Protein AF-N1RLS3-F1 (afdb_monomer)

Radius of gyration: 28.67 Å; Cα contacts (8 Å, |Δi|>4): 575; chains: 1; bounding box: 46×42×84 Å

InterPro domains:
  IPR013830 SGNH hydrolase-type esterase domain [PF13472] (110-283)
  IPR036291 NAD(P)-binding domain superfamily [SSF51735] (6-71)
  IPR036514 SGNH hydrolase superfamily [G3DSA:3.40.50.1110] (101-304)
  IPR051532 Diverse Ester Hydrolysis Enzymes [PTHR30383] (62-306)

Sequence (320 aa):
MAAKSLVVGGTGGIGYGIACRIAASSPSSTVIISGRNEPKNIPHSNIQFKQLDASSMRAIKTYTDELKASQPALFEMLSPIWNALTLLTVLMATFISPAAALPNIRVLPLGDSITKGTGSTGLVGYRLPLRQKILKQGVKVNMVGTLKNGNMVDGHHEGHSGKMLADINGYWQKPIQARPNVVLIHAGTNNMDQGKDLDIAASILADIVDGIFKVAPDVTICLAPVIWANDKKMQANTDKFNPQVRSLISARQKKRKHILEVPIDIKKEDLGDSKHPNDDGYDKMANAWLKAILEADKKGWLKMPIKMSPEDAPGTGLGA

Foldseek 3Di:
DDADEAEFEDAPDPSVVVQLVVCVVCVSHAYEYEEQDHHPDDPHPSYHYDYFDVPDPVSVVVVVVVVCVVDDPDPDPDPPPVVVPCVVVVVVVPPPPPLPQQAAFAEAEAEEQQSQQPQEDQSQFLPALLLVVVVVSVHHYAYWALDAGGDDDNRHYRYHYLDALVVSLPRVPQLCLQQGQEYEDAYHLNCLVVVHPLVCRLVSVLSSVVVSCVSHVLHAYEYEQAEAFQDPSSNVSSVVRRVSVVVSQVVVVVVVGRYDYQYQHDDPVQPPHGRHGYPNSSSSVSVSVVVSSVVSSVVVSGDHGDDDDCVSRPSTRPPD

Organism: Fusarium oxysporum f. sp. cubense (strain race 4) (NCBI:txid2502994)

pLDDT: mean 87.22, std 18.02, range [36.38, 98.94]

Nearest PDB structures (foldseek):
  7pzg-assembly1_AAA  TM=7.674E-01  e=4.899E-07  Phocaeicola vulgatus
  7pzh-assembly4_GGG  TM=7.061E-01  e=9.536E-08  Phocaeicola vulgatus
  2hsj-assembly1_D  TM=6.045E-01  e=7.956E-07  Streptococcus pneumoniae TIGR4
  3dt8-assembly1_A  TM=6.904E-01  e=4.342E-06  Bos taurus
  4xvh-assembly1_A  TM=7.133E-01  e=8.986E-06  Chaetomium

Secondary structure (DSSP, 8-state):
----EEEEE-SSSHHHHHHHHHHHH-TTSEEEEEESS--S----TTEEEEE--TTSHHHHHHHHHHHHHT--SSSSS-TTTGGGTHHHHHHHTT--PPPPP---EEEEEEESHHHHTTTSGGG-TTHHHHHHHHHTTT--EEE--SEE-SSSTT-EEEE-TT--HHHHHHHTTTGGGG--SEEEEE--HHHHHHT-STTTHHHHHHHHHHHHHHH-TTPEEEEPPPPP-S-HHHHHHHHHHHHHHHHHHHHHHHTT--EEE------GGGBSSSSSB-HHHHHHHHHHHHHHHHHHHHTT---PPPP--TTTSTTS-TT-

Structure (mmCIF, N/CA/C/O backbone):
data_AF-N1RLS3-F1
#
_entry.id   AF-N1RLS3-F1
#
loop_
_atom_site.group_PDB
_atom_site.id
_atom_site.type_symbol
_atom_site.label_atom_id
_atom_site.label_alt_id
_atom_site.label_comp_id
_atom_site.label_asym_id
_atom_site.label_entity_id
_atom_site.label_seq_id
_atom_site.pdbx_PDB_ins_code
_atom_site.Cartn_x
_atom_site.Cartn_y
_atom_site.Cartn_z
_atom_site.occupancy
_atom_site.B_iso_or_equiv
_atom_site.auth_seq_id
_atom_site.auth_comp_id
_atom_site.auth_asym_id
_atom_site.auth_atom_id
_atom_site.pdbx_PDB_model_num
ATOM 1 N N . MET A 1 1 ? 2.877 3.404 68.055 1.00 41.66 1 MET A N 1
ATOM 2 C CA . MET A 1 1 ? 3.179 3.356 66.606 1.00 41.66 1 MET A CA 1
ATOM 3 C C . MET A 1 1 ? 2.257 2.328 65.973 1.00 41.66 1 MET A C 1
ATOM 5 O O . MET A 1 1 ? 2.262 1.194 66.428 1.00 41.66 1 MET A O 1
ATOM 9 N N . ALA A 1 2 ? 1.410 2.727 65.023 1.00 42.12 2 ALA A N 1
ATOM 10 C CA . ALA A 1 2 ? 0.417 1.830 64.429 1.00 42.12 2 ALA A CA 1
ATOM 11 C C . ALA A 1 2 ? 1.092 0.810 63.495 1.00 42.12 2 ALA A C 1
ATOM 13 O O . ALA A 1 2 ? 1.850 1.198 62.603 1.00 42.12 2 ALA A O 1
ATOM 14 N N . ALA A 1 3 ? 0.823 -0.480 63.705 1.00 45.25 3 ALA A N 1
ATOM 15 C CA . ALA A 1 3 ? 1.284 -1.552 62.830 1.00 45.25 3 ALA A CA 1
ATOM 16 C C . ALA A 1 3 ? 0.609 -1.415 61.456 1.00 45.25 3 ALA A C 1
ATOM 18 O O . ALA A 1 3 ? -0.609 -1.547 61.332 1.00 45.25 3 ALA A O 1
ATOM 19 N N . LYS A 1 4 ? 1.393 -1.116 60.414 1.00 57.88 4 LYS A N 1
ATOM 20 C CA . LYS A 1 4 ? 0.897 -1.046 59.035 1.00 57.88 4 LYS A CA 1
ATOM 21 C C . LYS A 1 4 ? 0.799 -2.468 58.500 1.00 57.88 4 LYS A C 1
ATOM 23 O O . LYS A 1 4 ? 1.813 -3.149 58.383 1.00 57.88 4 LYS A O 1
ATOM 28 N N . SER A 1 5 ? -0.418 -2.920 58.219 1.00 59.41 5 SER A N 1
ATOM 29 C CA . SER A 1 5 ? -0.642 -4.209 57.564 1.00 59.41 5 SER A CA 1
ATOM 30 C C . SER A 1 5 ? -0.756 -3.996 56.060 1.00 59.41 5 SER A C 1
ATOM 32 O O . SER A 1 5 ? -1.578 -3.192 55.623 1.00 59.41 5 SER A O 1
ATOM 34 N N . LEU A 1 6 ? 0.061 -4.689 55.267 1.00 66.19 6 LEU A N 1
ATOM 35 C CA . LEU A 1 6 ? -0.043 -4.681 53.805 1.00 66.19 6 LEU A CA 1
ATOM 36 C C . LEU A 1 6 ? -0.537 -6.040 53.316 1.00 66.19 6 LEU A C 1
ATOM 38 O O . LEU A 1 6 ? 0.060 -7.059 53.651 1.00 66.19 6 LEU A O 1
ATOM 42 N N . VAL A 1 7 ? -1.583 -6.044 52.490 1.00 68.88 7 VAL A N 1
ATOM 43 C CA . VAL A 1 7 ? -2.118 -7.260 51.866 1.00 68.88 7 VAL A CA 1
ATOM 44 C C . VAL A 1 7 ? -1.630 -7.350 50.422 1.00 68.88 7 VAL A C 1
ATOM 46 O O . VAL A 1 7 ? -1.857 -6.428 49.640 1.00 68.88 7 VAL A O 1
ATOM 49 N N . VAL A 1 8 ? -0.977 -8.455 50.055 1.00 69.56 8 VAL A N 1
ATOM 50 C CA . VAL A 1 8 ? -0.486 -8.700 48.689 1.00 69.56 8 VAL A CA 1
ATOM 51 C C . VAL A 1 8 ? -1.070 -10.001 48.136 1.00 69.56 8 VAL A C 1
ATOM 53 O O . VAL A 1 8 ? -1.063 -11.035 48.801 1.00 69.56 8 VAL A O 1
ATOM 56 N N . GLY A 1 9 ? -1.593 -9.953 46.909 1.00 69.75 9 GLY A N 1
ATOM 57 C CA . GLY A 1 9 ? -2.178 -11.112 46.233 1.00 69.75 9 GLY A CA 1
ATOM 58 C C . GLY A 1 9 ? -1.141 -11.961 45.492 1.00 69.75 9 GLY A C 1
ATOM 59 O O . GLY A 1 9 ? -0.324 -11.434 44.738 1.00 69.75 9 GLY A O 1
ATOM 60 N N . GLY A 1 10 ? -1.225 -13.283 45.652 1.00 72.62 10 GLY A N 1
ATOM 61 C CA . GLY A 1 10 ? -0.424 -14.270 44.923 1.00 72.62 10 GLY A CA 1
ATOM 62 C C . GLY A 1 10 ? 0.776 -14.802 45.712 1.00 72.62 10 GLY A C 1
ATOM 63 O O . GLY A 1 10 ?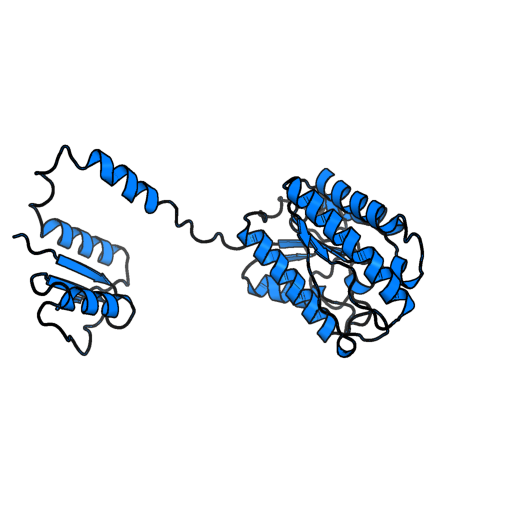 1.546 -14.046 46.292 1.00 72.62 10 GLY A O 1
ATOM 64 N N . THR A 1 11 ? 0.951 -16.127 45.699 1.00 78.06 11 THR A N 1
ATOM 65 C CA . THR A 1 11 ? 1.857 -16.854 46.611 1.00 78.06 11 THR A CA 1
ATOM 66 C C . THR A 1 11 ? 3.125 -17.418 45.958 1.00 78.06 11 THR A C 1
ATOM 68 O O . THR A 1 11 ? 3.920 -18.057 46.637 1.00 78.06 11 THR A O 1
ATOM 71 N N . GLY A 1 12 ? 3.354 -17.163 44.662 1.00 75.00 12 GLY A N 1
ATOM 72 C CA . GLY A 1 12 ? 4.554 -17.645 43.952 1.00 75.00 12 GLY A CA 1
ATOM 73 C C . GLY A 1 12 ? 5.053 -16.778 42.789 1.00 75.00 12 GLY A C 1
ATOM 74 O O . GLY A 1 12 ? 5.965 -17.188 42.083 1.00 75.00 12 GLY A O 1
ATOM 75 N N . GLY A 1 13 ? 4.455 -15.603 42.565 1.00 77.06 13 GLY A N 1
ATOM 76 C CA . GLY A 1 13 ? 4.810 -14.692 41.468 1.00 77.06 13 GLY A CA 1
ATOM 77 C C . GLY A 1 13 ? 5.249 -13.313 41.961 1.00 77.06 13 GLY A C 1
ATOM 78 O O . GLY A 1 13 ? 5.760 -13.163 43.068 1.00 77.06 13 GLY A O 1
ATOM 79 N N . ILE A 1 14 ? 4.993 -12.281 41.154 1.00 70.69 14 ILE A N 1
ATOM 80 C CA . ILE A 1 14 ? 5.390 -10.891 41.441 1.00 70.69 14 ILE A CA 1
ATOM 81 C C . ILE A 1 14 ? 4.875 -10.415 42.811 1.00 70.69 14 ILE A C 1
ATOM 83 O O . ILE A 1 14 ? 5.632 -9.812 43.567 1.00 70.69 14 ILE A O 1
ATOM 87 N N . GLY A 1 15 ? 3.627 -10.739 43.171 1.00 71.94 15 GLY A N 1
ATOM 88 C CA . GLY A 1 15 ? 3.052 -10.379 44.474 1.00 71.94 15 GLY A CA 1
ATOM 89 C C . GLY A 1 15 ? 3.822 -10.963 45.664 1.00 71.94 15 GLY A C 1
ATOM 90 O O . GLY A 1 15 ? 4.128 -10.250 46.616 1.00 71.94 15 GLY A O 1
ATOM 91 N N . TYR A 1 16 ? 4.244 -12.223 45.574 1.00 80.12 16 TYR A N 1
ATOM 92 C CA . TYR A 1 16 ? 5.087 -12.847 46.595 1.00 80.12 16 TYR A CA 1
ATOM 93 C C . TYR A 1 16 ? 6.466 -12.166 46.685 1.00 80.12 16 TYR A C 1
ATOM 95 O O . TYR A 1 16 ? 6.934 -11.857 47.779 1.00 80.12 16 TYR A O 1
ATOM 103 N N . GLY A 1 17 ? 7.081 -11.829 45.543 1.00 77.69 17 GLY A N 1
ATOM 104 C CA . GLY A 1 17 ? 8.343 -11.078 45.509 1.00 77.69 17 GLY A CA 1
ATOM 105 C C . GLY A 1 17 ? 8.246 -9.693 46.165 1.00 77.69 17 GLY A C 1
ATOM 106 O O . GLY A 1 17 ? 9.132 -9.298 46.926 1.00 77.69 17 GLY A O 1
ATOM 107 N N . ILE A 1 18 ? 7.141 -8.978 45.930 1.00 75.50 18 ILE A N 1
ATOM 108 C CA . ILE A 1 18 ? 6.851 -7.683 46.564 1.00 75.50 18 ILE A CA 1
ATOM 109 C C . ILE A 1 18 ? 6.677 -7.849 48.076 1.00 75.50 18 ILE A C 1
ATOM 111 O O . ILE A 1 18 ? 7.266 -7.086 48.842 1.00 75.50 18 ILE A O 1
ATOM 115 N N . ALA A 1 19 ? 5.920 -8.857 48.515 1.00 79.12 19 ALA A N 1
ATOM 116 C CA . ALA A 1 19 ? 5.703 -9.126 49.932 1.00 79.12 19 ALA A CA 1
ATOM 117 C C . ALA A 1 19 ? 7.022 -9.387 50.676 1.00 79.12 19 ALA A C 1
ATOM 119 O O . ALA A 1 19 ? 7.259 -8.782 51.721 1.00 79.12 19 ALA A O 1
ATOM 120 N N . CYS A 1 20 ? 7.919 -10.197 50.104 1.00 81.81 20 CYS A N 1
ATOM 121 C CA . CYS A 1 20 ? 9.244 -10.446 50.675 1.00 81.81 20 CYS A CA 1
ATOM 122 C C . CYS A 1 20 ? 10.091 -9.169 50.757 1.00 81.81 20 CYS A C 1
ATOM 124 O O . CYS A 1 20 ? 10.688 -8.883 51.794 1.00 81.81 20 CYS A O 1
ATOM 126 N N . ARG A 1 21 ? 10.108 -8.350 49.696 1.00 83.19 21 ARG A N 1
ATOM 127 C CA . ARG A 1 21 ? 10.867 -7.090 49.688 1.00 83.19 21 ARG A CA 1
ATOM 128 C C . ARG A 1 21 ? 10.376 -6.120 50.762 1.00 83.19 21 ARG A C 1
ATOM 130 O O . ARG A 1 21 ? 11.191 -5.479 51.424 1.00 83.19 21 ARG A O 1
ATOM 137 N N . ILE A 1 22 ? 9.061 -6.024 50.935 1.00 76.25 22 ILE A N 1
ATOM 138 C CA . ILE A 1 22 ? 8.448 -5.124 51.913 1.00 76.25 22 ILE A CA 1
ATOM 139 C C . ILE A 1 22 ? 8.697 -5.628 53.332 1.00 76.25 22 ILE A C 1
ATOM 141 O O . ILE A 1 22 ? 9.155 -4.846 54.163 1.00 76.25 22 ILE A O 1
ATOM 145 N N . ALA A 1 23 ? 8.502 -6.926 53.579 1.00 82.69 23 ALA A N 1
ATOM 146 C CA . ALA A 1 23 ? 8.783 -7.557 54.865 1.00 82.69 23 ALA A CA 1
ATOM 147 C C . ALA A 1 23 ? 10.234 -7.327 55.321 1.00 82.69 23 ALA A C 1
ATOM 149 O O . ALA A 1 23 ? 10.453 -6.945 56.470 1.00 82.69 23 ALA A O 1
ATOM 150 N N . ALA A 1 24 ? 11.203 -7.449 54.405 1.00 82.31 24 ALA A N 1
ATOM 151 C CA . ALA A 1 24 ? 12.612 -7.150 54.667 1.00 82.31 24 ALA A CA 1
ATOM 152 C C . ALA A 1 24 ? 12.864 -5.670 55.009 1.00 82.31 24 ALA A C 1
ATOM 154 O O . ALA A 1 24 ? 13.659 -5.356 55.890 1.00 82.31 24 ALA A O 1
ATOM 155 N N . SER A 1 25 ? 12.194 -4.750 54.308 1.00 80.81 25 SER A N 1
ATOM 156 C CA . SER A 1 25 ? 12.380 -3.301 54.481 1.00 80.81 25 SER A CA 1
ATOM 157 C C . SER A 1 25 ? 11.614 -2.701 55.665 1.00 80.81 25 SER A C 1
ATOM 159 O O . SER A 1 25 ? 11.830 -1.543 56.014 1.00 80.81 25 SER A O 1
ATOM 161 N N . SER A 1 26 ? 10.680 -3.445 56.262 1.00 78.31 26 SER A N 1
ATOM 162 C CA . SER A 1 26 ? 9.805 -2.962 57.337 1.00 78.31 26 SER A CA 1
ATOM 163 C C . SER A 1 26 ? 9.548 -4.051 58.389 1.00 78.31 26 SER A C 1
ATOM 165 O O . SER A 1 26 ? 8.432 -4.566 58.480 1.00 78.31 26 SER A O 1
ATOM 167 N N . PRO A 1 27 ? 10.550 -4.386 59.227 1.00 76.88 27 PRO A N 1
ATOM 168 C CA . PRO A 1 27 ? 10.472 -5.509 60.171 1.00 76.88 27 PRO A CA 1
ATOM 169 C C . PRO A 1 27 ? 9.381 -5.362 61.241 1.00 76.88 27 PRO A C 1
ATOM 171 O O . PRO A 1 27 ? 8.904 -6.350 61.786 1.00 76.88 27 PRO A O 1
ATOM 174 N N . SER A 1 28 ? 8.971 -4.126 61.540 1.00 76.31 28 SER A N 1
ATOM 175 C CA . SER A 1 28 ? 7.913 -3.802 62.507 1.00 76.31 28 SER A CA 1
ATOM 176 C C . SER A 1 28 ? 6.493 -3.855 61.926 1.00 76.31 28 SER A C 1
ATOM 178 O O . SER A 1 28 ? 5.530 -3.590 62.643 1.00 76.31 28 SER A O 1
ATOM 180 N N . SER A 1 29 ? 6.351 -4.146 60.629 1.00 76.62 29 SER A N 1
ATOM 181 C CA . SER A 1 29 ? 5.067 -4.202 59.920 1.00 76.62 29 SER A CA 1
ATOM 182 C C . SER A 1 29 ? 4.685 -5.641 59.592 1.00 76.62 29 SER A C 1
ATOM 184 O O . SER A 1 29 ? 5.549 -6.446 59.249 1.00 76.62 29 SER A O 1
ATOM 186 N N . THR A 1 30 ? 3.392 -5.956 59.658 1.00 82.81 30 THR A N 1
ATOM 187 C CA . THR A 1 30 ? 2.863 -7.270 59.272 1.00 82.81 30 THR A CA 1
ATOM 188 C C . THR A 1 30 ? 2.526 -7.271 57.783 1.00 82.81 30 THR A C 1
ATOM 190 O O . THR A 1 30 ? 1.821 -6.388 57.294 1.00 82.81 30 THR A O 1
ATOM 193 N N . VAL A 1 31 ? 3.002 -8.268 57.042 1.00 81.75 31 VAL A N 1
ATOM 194 C CA . VAL A 1 31 ? 2.695 -8.434 55.616 1.00 81.75 31 VAL A CA 1
ATOM 195 C C . VAL A 1 31 ? 1.819 -9.665 55.445 1.00 81.75 31 VAL A C 1
ATOM 197 O O . VAL A 1 31 ? 2.237 -10.771 55.762 1.00 81.75 31 VAL A O 1
ATOM 200 N N . ILE A 1 32 ? 0.604 -9.490 54.935 1.00 83.06 32 ILE A N 1
ATOM 201 C CA . ILE A 1 32 ? -0.329 -10.589 54.689 1.00 83.06 32 ILE A CA 1
ATOM 202 C C . ILE A 1 32 ? -0.259 -10.960 53.208 1.00 83.06 32 ILE A C 1
ATOM 204 O O . ILE A 1 32 ? -0.609 -10.164 52.338 1.00 83.06 32 ILE A O 1
ATOM 208 N N . ILE A 1 33 ? 0.154 -12.185 52.904 1.00 84.44 33 ILE A N 1
ATOM 209 C CA . ILE A 1 33 ? 0.094 -12.740 51.551 1.00 84.44 33 ILE A CA 1
ATOM 210 C C . ILE A 1 33 ? -1.189 -13.548 51.433 1.00 84.44 33 ILE A C 1
ATOM 212 O O . ILE A 1 33 ? -1.456 -14.422 52.255 1.00 84.44 33 ILE A O 1
ATOM 216 N N . SER A 1 34 ? -1.996 -13.260 50.414 1.00 81.69 34 SER A N 1
ATOM 217 C CA . SER A 1 34 ? -3.260 -13.960 50.186 1.00 81.69 34 SER A CA 1
ATOM 218 C C . SER A 1 34 ? -3.293 -14.701 48.859 1.00 81.69 34 SER A C 1
ATOM 220 O O . SER A 1 34 ? -2.921 -14.168 47.813 1.00 81.69 34 SER A O 1
ATOM 222 N N . GLY A 1 35 ? -3.736 -15.956 48.897 1.00 79.12 35 GLY A N 1
ATOM 223 C CA . GLY A 1 35 ? -3.808 -16.819 47.722 1.00 79.12 35 GLY A CA 1
ATOM 224 C C . GLY A 1 35 ? -4.394 -18.190 48.033 1.00 79.12 35 GLY A C 1
ATOM 225 O O . GLY A 1 35 ? -4.712 -18.494 49.180 1.00 79.12 35 GLY A O 1
ATOM 226 N N . ARG A 1 36 ? -4.538 -19.023 46.997 1.00 78.19 36 ARG A N 1
ATOM 227 C CA . ARG A 1 36 ? -5.199 -20.332 47.116 1.00 78.19 36 ARG A CA 1
ATOM 228 C C . ARG A 1 36 ? -4.425 -21.310 48.004 1.00 78.19 36 ARG A C 1
ATOM 230 O O . ARG A 1 36 ? -5.042 -22.024 48.786 1.00 78.19 36 ARG A O 1
ATOM 237 N N . ASN A 1 37 ? -3.098 -21.309 47.878 1.00 82.56 37 ASN A N 1
ATOM 238 C CA . ASN A 1 37 ? -2.183 -22.209 48.578 1.00 82.56 37 ASN A CA 1
ATOM 239 C C . ASN A 1 37 ? -1.066 -21.404 49.243 1.00 82.56 37 ASN A C 1
ATOM 241 O O . ASN A 1 37 ? -0.541 -20.477 48.618 1.00 82.56 37 ASN A O 1
ATOM 245 N N . GLU A 1 38 ? -0.683 -21.793 50.456 1.00 85.25 38 GLU A N 1
ATOM 246 C CA . GLU A 1 38 ? 0.419 -21.183 51.200 1.00 85.25 38 GLU A CA 1
ATOM 247 C C . GLU A 1 38 ? 1.761 -21.329 50.451 1.00 85.25 38 GLU A C 1
ATOM 249 O O . GLU A 1 38 ? 2.008 -22.376 49.838 1.00 85.25 38 GLU A O 1
ATOM 254 N N . PRO A 1 39 ? 2.641 -20.303 50.449 1.00 86.12 39 PRO A N 1
ATOM 255 C CA . PRO A 1 39 ? 3.984 -20.439 49.895 1.00 86.12 39 PRO A CA 1
ATOM 256 C C . PRO A 1 39 ? 4.783 -21.534 50.614 1.00 86.12 39 PRO A C 1
ATOM 258 O O . PRO A 1 39 ? 4.810 -21.589 51.837 1.00 86.12 39 PRO A O 1
ATOM 261 N N . LYS A 1 40 ? 5.518 -22.363 49.862 1.00 84.50 40 LYS A N 1
ATOM 262 C CA . LYS A 1 40 ? 6.345 -23.448 50.435 1.00 84.50 40 LYS A CA 1
ATOM 263 C C . LYS A 1 40 ? 7.499 -22.959 51.322 1.00 84.50 40 LYS A C 1
ATOM 265 O O . LYS A 1 40 ? 8.053 -23.744 52.081 1.00 84.50 40 LYS A O 1
ATOM 270 N N . ASN A 1 41 ? 7.900 -21.699 51.177 1.00 86.19 41 ASN A N 1
ATOM 271 C CA . ASN A 1 41 ? 8.953 -21.066 51.961 1.00 86.19 41 ASN A CA 1
ATOM 272 C C . ASN A 1 41 ? 8.508 -19.638 52.304 1.00 86.19 41 ASN A C 1
ATOM 274 O O . ASN A 1 41 ? 8.011 -18.932 51.426 1.00 86.19 41 ASN A O 1
ATOM 278 N N . ILE A 1 42 ? 8.673 -19.206 53.552 1.00 88.69 42 ILE A N 1
ATOM 279 C CA . ILE A 1 42 ? 8.357 -17.847 54.006 1.00 88.69 42 ILE A CA 1
ATOM 280 C C . ILE A 1 42 ? 9.616 -17.294 54.692 1.00 88.69 42 ILE A C 1
ATOM 282 O O . ILE A 1 42 ? 9.903 -17.662 55.828 1.00 88.69 42 ILE A O 1
ATOM 286 N N . PRO A 1 43 ? 10.404 -16.439 54.011 1.00 86.06 43 PRO A N 1
ATOM 287 C CA . PRO A 1 43 ? 11.745 -16.068 54.471 1.00 86.06 43 PRO A CA 1
ATOM 288 C C . PRO A 1 43 ? 11.767 -15.039 55.614 1.00 86.06 43 PRO A C 1
ATOM 290 O O . PRO A 1 43 ? 12.829 -14.791 56.181 1.00 86.06 43 PRO A O 1
ATOM 293 N N . HIS A 1 44 ? 10.629 -14.423 55.951 1.00 87.94 44 HIS A N 1
ATOM 294 C CA . HIS A 1 44 ? 10.534 -13.386 56.982 1.00 87.94 44 HIS A CA 1
ATOM 295 C C . HIS A 1 44 ? 9.395 -13.688 57.963 1.00 87.94 44 HIS A C 1
ATOM 297 O O . HIS A 1 44 ? 8.273 -13.964 57.546 1.00 87.94 44 HIS A O 1
ATOM 303 N N . SER A 1 45 ? 9.666 -13.594 59.269 1.00 88.12 45 SER A N 1
ATOM 304 C CA . SER A 1 45 ? 8.719 -13.942 60.344 1.00 88.12 45 SER A CA 1
ATOM 305 C C . SER A 1 45 ? 7.526 -12.989 60.469 1.00 88.12 45 SER A C 1
ATOM 307 O O . SER A 1 45 ? 6.520 -13.335 61.081 1.00 88.12 45 SER A O 1
ATOM 309 N N . ASN A 1 46 ? 7.620 -11.793 59.884 1.00 86.19 46 ASN A N 1
ATOM 310 C CA . ASN A 1 46 ? 6.536 -10.816 59.825 1.00 86.19 46 ASN A CA 1
ATOM 311 C C . ASN A 1 46 ? 5.614 -10.997 58.603 1.00 86.19 46 ASN A C 1
ATOM 313 O O . ASN A 1 46 ? 4.734 -10.162 58.380 1.00 86.19 46 ASN A O 1
ATOM 317 N N . ILE A 1 47 ? 5.788 -12.073 57.827 1.00 86.69 47 ILE A N 1
ATOM 318 C CA . ILE A 1 47 ? 4.861 -12.476 56.768 1.00 86.69 47 ILE A CA 1
ATOM 319 C C . ILE A 1 47 ? 3.847 -13.478 57.325 1.00 86.69 47 ILE A C 1
ATOM 321 O O . ILE A 1 47 ? 4.215 -14.482 57.927 1.00 86.69 47 ILE A O 1
ATOM 325 N N . GLN A 1 48 ? 2.567 -13.229 57.066 1.00 87.69 48 GLN A N 1
ATOM 326 C CA . GLN A 1 48 ? 1.459 -14.121 57.394 1.00 87.69 48 GLN A CA 1
ATOM 327 C C . GLN A 1 48 ? 0.745 -14.555 56.116 1.00 87.69 48 GLN A C 1
ATOM 329 O O . GLN A 1 48 ? 0.517 -13.746 55.217 1.00 87.69 48 GLN A O 1
ATOM 334 N N . PHE A 1 49 ? 0.360 -15.825 56.033 1.00 84.12 49 PHE A N 1
ATOM 335 C CA . PHE A 1 49 ? -0.487 -16.312 54.952 1.00 84.12 49 PHE A CA 1
ATOM 336 C C . PHE A 1 49 ? -1.960 -16.253 55.360 1.00 84.12 49 PHE A C 1
ATOM 338 O O . PHE A 1 49 ? -2.333 -16.684 56.450 1.00 84.12 49 PHE A O 1
ATOM 345 N N . LYS A 1 50 ? -2.812 -15.745 54.466 1.00 82.56 50 LYS A N 1
ATOM 346 C CA . LYS A 1 50 ? -4.267 -15.856 54.598 1.00 82.56 50 LYS A CA 1
ATOM 347 C C . LYS A 1 50 ? -4.836 -16.487 53.337 1.00 82.56 50 LYS A C 1
ATOM 349 O O . LYS A 1 50 ? -4.702 -15.942 52.242 1.00 82.56 50 LYS A O 1
ATOM 354 N N . GLN A 1 51 ? -5.476 -17.641 53.481 1.00 81.38 51 GLN A N 1
ATOM 355 C CA . GLN A 1 51 ? -6.055 -18.319 52.332 1.00 81.38 51 GLN A CA 1
ATOM 356 C C . GLN A 1 51 ? -7.161 -17.462 51.705 1.00 81.38 51 GLN A C 1
ATOM 358 O O . GLN A 1 51 ? -8.020 -16.917 52.396 1.00 81.38 51 GLN A O 1
ATOM 363 N N . LEU A 1 52 ? -7.122 -17.348 50.381 1.00 76.25 52 LEU A N 1
ATOM 364 C CA . LEU A 1 52 ? -8.142 -16.683 49.583 1.00 76.25 52 LEU A CA 1
ATOM 365 C C . LEU A 1 52 ? -8.394 -17.514 48.328 1.00 76.25 52 LEU A C 1
ATOM 367 O O . LEU A 1 52 ? -7.531 -17.598 47.449 1.00 76.25 52 LEU A O 1
ATOM 371 N N . ASP A 1 53 ? -9.587 -18.100 48.226 1.00 68.12 53 ASP A N 1
ATOM 372 C CA . ASP A 1 53 ? -10.045 -18.689 46.973 1.00 68.12 53 ASP A CA 1
ATOM 373 C C . ASP A 1 53 ? -10.729 -17.621 46.110 1.00 68.12 53 ASP A C 1
ATOM 375 O O . ASP A 1 53 ? -11.909 -17.308 46.262 1.00 68.12 53 ASP A O 1
ATOM 379 N N . ALA A 1 54 ? -9.961 -17.037 45.190 1.00 64.75 54 ALA A N 1
ATOM 380 C CA . ALA A 1 54 ? -10.431 -16.023 44.246 1.00 64.75 54 ALA A CA 1
ATOM 381 C C . ALA A 1 54 ? -11.196 -16.624 43.043 1.00 64.75 54 ALA A C 1
ATOM 383 O O . ALA A 1 54 ? -11.231 -16.029 41.969 1.00 64.75 54 ALA A O 1
ATOM 384 N N . SER A 1 55 ? -11.792 -17.811 43.199 1.00 58.03 55 SER A N 1
ATOM 385 C CA . SER A 1 55 ? -12.623 -18.465 42.178 1.00 58.03 55 SER A CA 1
ATOM 386 C C . SER A 1 55 ? -13.973 -17.761 41.962 1.00 58.03 55 SER A C 1
ATOM 388 O O . SER A 1 55 ? -14.624 -17.986 40.943 1.00 58.03 55 SER A O 1
ATOM 390 N N . SER A 1 56 ? -14.388 -16.873 42.880 1.00 60.78 56 SER A N 1
ATOM 391 C CA . SER A 1 56 ? -15.600 -16.058 42.743 1.00 60.78 56 SER A CA 1
ATOM 392 C C . SER A 1 56 ? -15.444 -14.633 43.293 1.00 60.78 56 SER A C 1
ATOM 394 O O . SER A 1 56 ? -14.820 -14.399 44.329 1.00 60.78 56 SER A O 1
ATOM 396 N N . MET A 1 57 ? -16.106 -13.667 42.644 1.00 59.34 57 MET A N 1
ATOM 397 C CA . MET A 1 57 ? -16.179 -12.268 43.106 1.00 59.34 57 MET A CA 1
ATOM 398 C C . MET A 1 57 ? -16.841 -12.125 44.484 1.00 59.34 57 MET A C 1
ATOM 400 O O . MET A 1 57 ? -16.545 -11.189 45.225 1.00 59.34 57 MET A O 1
ATOM 404 N N . ARG A 1 58 ? -17.717 -13.070 44.852 1.00 64.12 58 ARG A N 1
ATOM 405 C CA . ARG A 1 58 ? -18.372 -13.103 46.164 1.00 64.12 58 ARG A CA 1
ATOM 406 C C . ARG A 1 58 ? -17.362 -13.369 47.282 1.00 64.12 58 ARG A C 1
ATOM 408 O O . ARG A 1 58 ? -17.383 -12.654 48.275 1.00 64.12 58 ARG A O 1
ATOM 415 N N . ALA A 1 59 ? -16.448 -14.323 47.087 1.00 61.03 59 ALA A N 1
ATOM 416 C CA . ALA A 1 59 ? -15.394 -14.637 48.053 1.00 61.03 59 ALA A CA 1
ATOM 417 C C . ALA A 1 59 ? -14.412 -13.466 48.246 1.00 61.03 59 ALA A C 1
ATOM 419 O O . ALA A 1 59 ? -14.043 -13.144 49.373 1.00 61.03 59 ALA A O 1
ATOM 420 N N . ILE A 1 60 ? -14.063 -12.764 47.159 1.00 61.88 60 ILE A N 1
ATOM 421 C CA . ILE A 1 60 ? -13.226 -11.552 47.208 1.00 61.88 60 ILE A CA 1
ATOM 422 C C . ILE A 1 60 ? -13.920 -10.441 48.007 1.00 61.88 60 ILE A C 1
ATOM 424 O O . ILE A 1 60 ? -13.289 -9.769 48.829 1.00 61.88 60 ILE A O 1
ATOM 428 N N . LYS A 1 61 ? -15.228 -10.256 47.793 1.00 69.94 61 LYS A N 1
ATOM 429 C CA . LYS A 1 61 ? -16.018 -9.258 48.517 1.00 69.94 61 LYS A CA 1
ATOM 430 C C . LYS A 1 61 ? -16.085 -9.575 50.012 1.00 69.94 61 LYS A C 1
ATOM 432 O O . LYS A 1 61 ? -15.764 -8.701 50.808 1.00 69.94 61 LYS A O 1
ATOM 437 N N . THR A 1 62 ? -16.412 -10.813 50.386 1.00 70.50 62 THR A N 1
ATOM 438 C CA . THR A 1 62 ? -16.444 -11.249 51.793 1.00 70.50 62 THR A CA 1
ATOM 439 C C . THR A 1 62 ? -15.098 -11.025 52.482 1.00 70.50 62 THR A C 1
ATOM 441 O O . THR A 1 62 ? -15.048 -10.410 53.542 1.00 70.50 62 THR A O 1
ATOM 444 N N . TYR A 1 63 ? -13.997 -11.419 51.838 1.00 67.44 63 TYR A N 1
ATOM 445 C CA . TYR A 1 63 ? -12.645 -11.197 52.356 1.00 67.44 63 TYR A CA 1
ATOM 446 C C . TYR A 1 63 ? -12.333 -9.707 52.596 1.00 67.44 63 TYR A C 1
ATOM 448 O O . TYR A 1 63 ? -11.737 -9.334 53.608 1.00 67.44 63 TYR A O 1
ATOM 456 N N . THR A 1 64 ? -12.752 -8.842 51.670 1.00 66.44 64 THR A N 1
ATOM 457 C CA . THR A 1 64 ? -12.545 -7.390 51.773 1.00 66.44 64 THR A CA 1
ATOM 458 C C . THR A 1 64 ? -13.401 -6.774 52.881 1.00 66.44 64 THR A C 1
ATOM 460 O O . THR A 1 64 ? -12.942 -5.873 53.584 1.00 66.44 64 THR A O 1
ATOM 463 N N . ASP A 1 65 ? -14.631 -7.258 53.051 1.00 71.12 65 ASP A N 1
ATOM 464 C CA . ASP A 1 65 ? -15.553 -6.799 54.090 1.00 71.12 65 ASP A CA 1
ATOM 465 C C . ASP A 1 65 ? -15.038 -7.186 55.495 1.00 71.12 65 ASP A C 1
ATOM 467 O O . ASP A 1 65 ? -15.034 -6.347 56.396 1.00 71.12 65 ASP A O 1
ATOM 471 N N . GLU A 1 66 ? -14.486 -8.394 55.669 1.00 69.75 66 GLU A N 1
ATOM 472 C CA . GLU A 1 66 ? -13.823 -8.824 56.915 1.00 69.75 66 GLU A CA 1
ATOM 473 C C . GLU A 1 66 ? -12.581 -7.988 57.251 1.00 69.75 66 GLU A C 1
ATOM 475 O O . GLU A 1 66 ? -12.379 -7.597 58.402 1.00 69.75 66 GLU A O 1
ATOM 480 N N . LEU A 1 67 ? -11.746 -7.681 56.250 1.00 64.25 67 LEU A N 1
ATOM 481 C CA . LEU A 1 67 ? -10.571 -6.826 56.441 1.00 64.25 67 LEU A CA 1
ATOM 482 C C . LEU A 1 67 ? -10.969 -5.428 56.920 1.00 64.25 67 LEU A C 1
ATOM 484 O O . LEU A 1 67 ? -10.376 -4.916 57.869 1.00 64.25 67 LEU A O 1
ATOM 488 N N . LYS A 1 68 ? -11.999 -4.834 56.308 1.00 61.47 68 LYS A N 1
ATOM 489 C CA . LYS A 1 68 ? -12.528 -3.524 56.712 1.00 61.47 68 LYS A CA 1
ATOM 490 C C . LYS A 1 68 ? -13.099 -3.546 58.128 1.00 61.47 68 LYS A C 1
ATOM 492 O O . LYS A 1 68 ? -12.875 -2.604 58.879 1.00 61.47 68 LYS A O 1
ATOM 497 N N . ALA A 1 69 ? -13.784 -4.624 58.506 1.00 64.06 69 ALA A N 1
ATOM 498 C CA . ALA A 1 69 ? -14.322 -4.790 59.854 1.00 64.06 69 ALA A CA 1
ATOM 499 C C . ALA A 1 69 ? -13.219 -4.933 60.924 1.00 64.06 69 ALA A C 1
ATOM 501 O O . ALA A 1 69 ? -13.420 -4.547 62.072 1.00 64.06 69 ALA A O 1
ATOM 502 N N . SER A 1 70 ? -12.041 -5.446 60.551 1.00 59.38 70 SER A N 1
ATOM 503 C CA . SER A 1 70 ? -10.936 -5.717 61.481 1.00 59.38 70 SER A CA 1
ATOM 504 C C . SER A 1 70 ? -10.062 -4.507 61.863 1.00 59.38 70 SER A C 1
ATOM 506 O O . SER A 1 70 ? -9.231 -4.633 62.761 1.00 59.38 70 SER A O 1
ATOM 508 N N . GLN A 1 71 ? -10.231 -3.331 61.238 1.00 54.47 71 GLN A N 1
ATOM 509 C CA . GLN A 1 71 ? -9.453 -2.118 61.558 1.00 54.47 71 GLN A CA 1
ATOM 510 C C . GLN A 1 71 ? -10.341 -0.868 61.727 1.00 54.47 71 GLN A C 1
ATOM 512 O O . GLN A 1 71 ? -10.437 -0.052 60.810 1.00 54.47 71 GLN A O 1
ATOM 517 N N . PRO A 1 72 ? -10.961 -0.653 62.904 1.00 45.16 72 PRO A N 1
ATOM 518 C CA . PRO A 1 72 ? -11.949 0.417 63.082 1.00 45.16 72 PRO A CA 1
ATOM 519 C C . PRO A 1 72 ? -11.373 1.819 63.360 1.00 45.16 72 PRO A C 1
ATOM 521 O O . PRO A 1 72 ? -12.141 2.762 63.496 1.00 45.16 72 PRO A O 1
ATOM 524 N N . ALA A 1 73 ? -10.052 2.002 63.484 1.00 44.06 73 ALA A N 1
ATOM 525 C CA . ALA A 1 73 ? -9.491 3.189 64.154 1.00 44.06 73 ALA A CA 1
ATOM 526 C C . ALA A 1 73 ? -8.507 4.034 63.317 1.00 44.06 73 ALA A C 1
ATOM 528 O O . ALA A 1 73 ? -7.587 4.632 63.871 1.00 44.06 73 ALA A O 1
ATOM 529 N N . LEU A 1 74 ? -8.666 4.095 61.991 1.00 43.19 74 LEU A N 1
ATOM 530 C CA . LEU A 1 74 ? -7.770 4.879 61.119 1.00 43.19 74 LEU A CA 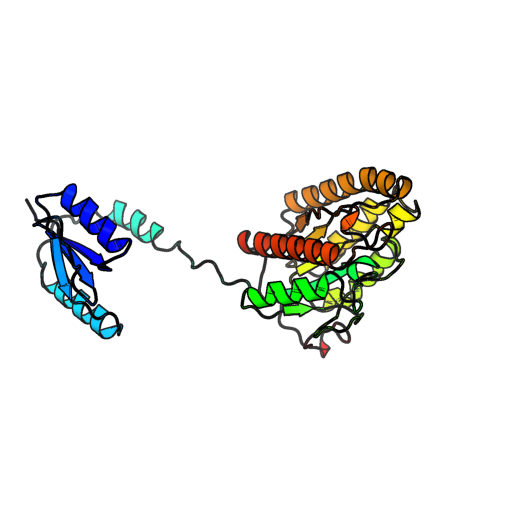1
ATOM 531 C C . LEU A 1 74 ? -8.451 5.999 60.313 1.00 43.19 74 LEU A C 1
ATOM 533 O O . LEU A 1 74 ? -7.752 6.722 59.609 1.00 43.19 74 LEU A O 1
ATOM 537 N N . PHE A 1 75 ? -9.772 6.183 60.427 1.00 41.50 75 PHE A N 1
ATOM 538 C CA . PHE A 1 75 ? -10.520 7.089 59.538 1.00 41.50 75 PHE A CA 1
ATOM 539 C C . PHE A 1 75 ? -10.991 8.425 60.143 1.00 41.50 75 PHE A C 1
ATOM 541 O O . PHE A 1 75 ? -11.393 9.300 59.386 1.00 41.50 75 PHE A O 1
ATOM 548 N N . GLU A 1 76 ? -10.892 8.640 61.458 1.00 42.38 76 GLU A N 1
ATOM 549 C CA . GLU A 1 76 ? -11.537 9.801 62.112 1.00 42.38 76 GLU A CA 1
ATOM 550 C C . GLU A 1 76 ? -10.602 10.981 62.452 1.00 42.38 76 GLU A C 1
ATOM 552 O O . GLU A 1 76 ? -11.085 12.053 62.798 1.00 42.38 76 GLU A O 1
ATOM 557 N N . MET A 1 77 ? -9.271 10.863 62.337 1.00 41.09 77 MET A N 1
ATOM 558 C CA . MET A 1 77 ? -8.365 11.856 62.953 1.00 41.09 77 MET A CA 1
ATOM 559 C C . MET A 1 77 ? -7.455 12.651 62.004 1.00 41.09 77 MET A C 1
ATOM 561 O O . MET A 1 77 ? -6.385 13.074 62.428 1.00 41.09 77 MET A O 1
ATOM 565 N N . LEU A 1 78 ? -7.840 12.881 60.740 1.00 39.78 78 LEU A N 1
ATOM 566 C CA . LEU A 1 78 ? -7.096 13.758 59.808 1.00 39.78 78 LEU A CA 1
ATOM 567 C C . LEU A 1 78 ? -8.018 14.479 58.795 1.00 39.78 78 LEU A C 1
ATOM 569 O O . LEU A 1 78 ? -7.804 14.421 57.583 1.00 39.78 78 LEU A O 1
ATOM 573 N N . SER A 1 79 ? -9.054 15.171 59.282 1.00 46.00 79 SER A N 1
ATOM 574 C CA . SER A 1 79 ? -10.091 15.806 58.448 1.00 46.00 79 SER A CA 1
ATOM 575 C C . SER A 1 79 ? -9.749 17.125 57.716 1.00 46.00 79 SER A C 1
ATOM 577 O O . SER A 1 79 ? -10.565 17.504 56.878 1.00 46.00 79 SER A O 1
ATOM 579 N N . PRO A 1 80 ? -8.589 17.809 57.877 1.00 42.09 80 PRO A N 1
ATOM 580 C CA . PRO A 1 80 ? -8.271 18.941 56.992 1.00 42.09 80 PRO A CA 1
ATOM 581 C C . PRO A 1 80 ? -7.133 18.707 55.984 1.00 42.09 80 PRO A C 1
ATOM 583 O O . PRO A 1 80 ? -6.976 19.516 55.075 1.00 42.09 80 PRO A O 1
ATOM 586 N N . ILE A 1 81 ? -6.347 17.625 56.073 1.00 47.44 81 ILE A N 1
ATOM 587 C CA . ILE A 1 81 ? -5.161 17.439 55.199 1.00 47.44 81 ILE A CA 1
ATOM 588 C C . ILE A 1 81 ? -5.459 16.532 53.983 1.00 47.44 81 ILE A C 1
ATOM 590 O O . ILE A 1 81 ? -4.709 16.516 53.007 1.00 47.44 81 ILE A O 1
ATOM 594 N N . TRP A 1 82 ? -6.596 15.824 53.960 1.00 40.00 82 TRP A N 1
ATOM 595 C CA . TRP A 1 82 ? -6.894 14.870 52.882 1.00 40.00 82 TRP A CA 1
ATOM 596 C C . TRP A 1 82 ? -7.486 15.487 51.603 1.00 40.00 82 TRP A C 1
ATOM 598 O O . TRP A 1 82 ? -7.420 14.854 50.550 1.00 40.00 82 TRP A O 1
ATOM 608 N N . ASN A 1 83 ? -7.984 16.727 51.612 1.00 42.88 83 ASN A N 1
ATOM 609 C CA . ASN A 1 83 ? -8.581 17.307 50.396 1.00 42.88 83 ASN A CA 1
ATOM 610 C C . ASN A 1 83 ? -7.551 17.677 49.312 1.00 42.88 83 ASN A C 1
ATOM 612 O O . ASN A 1 83 ? -7.925 17.857 48.156 1.00 42.88 83 ASN A O 1
ATOM 616 N N . ALA A 1 84 ? -6.255 17.722 49.638 1.00 43.22 84 ALA A N 1
ATOM 617 C CA . ALA A 1 84 ? -5.200 17.967 48.651 1.00 43.22 84 ALA A CA 1
ATOM 618 C C . ALA A 1 84 ? -4.617 16.678 48.034 1.00 43.22 84 ALA A C 1
ATOM 620 O O . ALA A 1 84 ? -4.076 16.725 46.931 1.00 43.22 84 ALA A O 1
ATOM 621 N N . LEU A 1 85 ? -4.743 15.516 48.695 1.00 40.38 85 LEU A N 1
ATOM 622 C CA . LEU A 1 85 ? -4.093 14.269 48.248 1.00 40.38 85 LEU A CA 1
ATOM 623 C C . LEU A 1 85 ? -5.061 13.204 47.699 1.00 40.38 85 LEU A C 1
ATOM 625 O O . LEU A 1 85 ? -4.642 12.339 46.924 1.00 40.38 85 LEU A O 1
ATOM 629 N N . THR A 1 86 ? -6.362 13.285 48.009 1.00 38.59 86 THR A N 1
ATOM 630 C CA . THR A 1 86 ? -7.387 12.482 47.303 1.00 38.59 86 THR A CA 1
ATOM 631 C C . THR A 1 86 ? -7.642 12.985 45.889 1.00 38.59 86 THR A C 1
ATOM 633 O O . THR A 1 86 ? -7.915 12.171 45.009 1.00 38.59 86 THR A O 1
ATOM 636 N N . LEU A 1 87 ? -7.437 14.280 45.621 1.00 36.38 87 LEU A N 1
ATOM 637 C CA . LEU A 1 87 ? -7.532 14.804 44.259 1.00 36.38 87 LEU A CA 1
ATOM 638 C C . LEU A 1 87 ? -6.386 14.330 43.351 1.00 36.38 87 LEU A C 1
ATOM 640 O O . LEU A 1 87 ? -6.536 14.390 42.140 1.00 36.38 87 LEU A O 1
ATOM 644 N N . LEU A 1 88 ? -5.269 13.826 43.898 1.00 38.38 88 LEU A N 1
ATOM 645 C CA . LEU A 1 88 ? -4.124 13.363 43.099 1.00 38.38 88 LEU A CA 1
ATOM 646 C C . LEU A 1 88 ? -4.084 11.833 42.919 1.00 38.38 88 LEU A C 1
ATOM 648 O O . LEU A 1 88 ? -3.622 11.342 41.893 1.00 38.38 88 LEU A O 1
ATOM 652 N N . THR A 1 89 ? -4.615 11.062 43.873 1.00 39.59 89 THR A N 1
ATOM 653 C CA . THR A 1 89 ? -4.643 9.586 43.796 1.00 39.59 89 THR A CA 1
ATOM 654 C C . THR A 1 89 ? -5.905 9.034 43.127 1.00 39.59 89 THR A C 1
ATOM 656 O O . THR A 1 89 ? -5.815 8.035 42.415 1.00 39.59 89 THR A O 1
ATOM 659 N N . VAL A 1 90 ? -7.052 9.722 43.225 1.00 38.28 90 VAL A N 1
ATOM 660 C CA . VAL A 1 90 ? -8.254 9.389 42.430 1.00 38.28 90 VAL A CA 1
ATOM 661 C C . VAL A 1 90 ? -8.123 9.869 40.972 1.00 38.28 90 VAL A C 1
ATOM 663 O O . VAL A 1 90 ? -8.744 9.291 40.082 1.00 38.28 90 VAL A O 1
ATOM 666 N N . LEU A 1 91 ? -7.237 10.835 40.683 1.00 39.25 91 LEU A N 1
ATOM 667 C CA . LEU A 1 91 ? -6.902 11.215 39.301 1.00 39.25 91 LEU A CA 1
ATOM 668 C C . LEU A 1 91 ? -5.920 10.256 38.615 1.00 39.25 91 LEU A C 1
ATOM 670 O O . LEU A 1 91 ? -5.930 10.182 37.396 1.00 39.25 91 LEU A O 1
ATOM 674 N N . MET A 1 92 ? -5.075 9.519 39.346 1.00 43.06 92 MET A N 1
ATOM 675 C CA . MET A 1 92 ? -4.131 8.574 38.721 1.00 43.06 92 MET A CA 1
ATOM 676 C C . MET A 1 92 ? -4.732 7.186 38.460 1.00 43.06 92 MET A C 1
ATOM 678 O O . MET A 1 92 ? -4.290 6.493 37.546 1.00 43.06 92 MET A O 1
ATOM 682 N N . ALA A 1 93 ? -5.764 6.781 39.206 1.00 42.22 93 ALA A N 1
ATOM 683 C CA . ALA A 1 93 ? -6.401 5.472 39.041 1.00 42.22 93 ALA A CA 1
ATOM 684 C C . ALA A 1 93 ? -7.453 5.409 37.909 1.00 42.22 93 ALA A C 1
ATOM 686 O O . ALA A 1 93 ? -7.965 4.330 37.622 1.00 42.22 93 ALA A O 1
ATOM 687 N N . THR A 1 94 ? -7.762 6.526 37.239 1.00 42.94 94 THR A N 1
ATOM 688 C CA . THR A 1 94 ? -8.742 6.590 36.133 1.00 42.94 94 THR A CA 1
ATOM 689 C C . THR A 1 94 ? -8.125 6.701 34.732 1.00 42.94 94 THR A C 1
ATOM 691 O O . THR A 1 94 ? -8.866 6.737 33.754 1.00 42.94 94 THR A O 1
ATOM 694 N N . PHE A 1 95 ? -6.791 6.663 34.588 1.00 44.44 95 PHE A N 1
ATOM 695 C CA . PHE A 1 95 ? -6.126 6.743 33.272 1.00 44.44 95 PHE A CA 1
ATOM 696 C C . PHE A 1 95 ? -5.409 5.475 32.802 1.00 44.44 95 PHE A C 1
ATOM 698 O O . PHE A 1 95 ? -4.805 5.494 31.731 1.00 44.44 95 PHE A O 1
ATOM 705 N N . ILE A 1 96 ? -5.532 4.342 33.499 1.00 43.03 96 ILE A N 1
ATOM 706 C CA . ILE A 1 96 ? -5.253 3.053 32.850 1.00 43.03 96 ILE A CA 1
ATOM 707 C C . ILE A 1 96 ? -6.539 2.630 32.145 1.00 43.03 96 ILE A C 1
ATOM 709 O O . ILE A 1 96 ? -7.247 1.724 32.578 1.00 43.03 96 ILE A O 1
ATOM 713 N N . SER A 1 97 ? -6.867 3.331 31.055 1.00 40.72 97 SER A N 1
ATOM 714 C CA . SER A 1 97 ? -7.742 2.723 30.057 1.00 40.72 97 SER A CA 1
ATOM 715 C C . SER A 1 97 ? -7.068 1.408 29.658 1.00 40.72 97 SER A C 1
ATOM 717 O O . SER A 1 97 ? -5.875 1.443 29.334 1.00 40.72 97 SER A O 1
ATOM 719 N N . PRO A 1 98 ? -7.753 0.248 29.702 1.00 50.06 98 PRO A N 1
ATOM 720 C CA . PRO A 1 98 ? -7.224 -0.922 29.018 1.00 50.06 98 PRO A CA 1
ATOM 721 C C . PRO A 1 98 ? -6.883 -0.464 27.601 1.00 50.06 98 PRO A C 1
ATOM 723 O O . PRO A 1 98 ? -7.675 0.272 27.005 1.00 50.06 98 PRO A O 1
ATOM 726 N N . ALA A 1 99 ? -5.690 -0.807 27.101 1.00 56.34 99 ALA A N 1
ATOM 727 C CA . ALA A 1 99 ? -5.357 -0.536 25.709 1.00 56.34 99 ALA A CA 1
ATOM 728 C C . ALA A 1 99 ? -6.550 -1.017 24.878 1.00 56.34 99 ALA A C 1
ATOM 730 O O . ALA A 1 99 ? -6.929 -2.188 24.984 1.00 56.34 99 ALA A O 1
ATOM 731 N N . ALA A 1 100 ? -7.221 -0.086 24.194 1.00 65.50 100 ALA A N 1
ATOM 732 C CA . ALA A 1 100 ? -8.421 -0.420 23.450 1.00 65.50 100 ALA A CA 1
ATOM 733 C C . ALA A 1 100 ? -8.047 -1.550 22.491 1.00 65.50 100 ALA A C 1
ATOM 735 O O . ALA A 1 100 ? -7.000 -1.491 21.846 1.00 65.50 100 ALA A O 1
ATOM 736 N N . ALA A 1 101 ? -8.846 -2.616 22.463 1.00 83.50 101 ALA A N 1
ATOM 737 C CA . ALA A 1 101 ? -8.609 -3.682 21.506 1.00 83.50 101 ALA A CA 1
ATOM 738 C C . ALA A 1 101 ? -8.653 -3.077 20.096 1.00 83.50 101 ALA A C 1
ATOM 740 O O . ALA A 1 101 ? -9.510 -2.228 19.827 1.00 83.50 101 ALA A O 1
ATOM 741 N N . LEU A 1 102 ? -7.738 -3.517 19.225 1.00 93.38 102 LEU A N 1
ATOM 742 C CA . LEU A 1 102 ? -7.674 -3.090 17.828 1.00 93.38 102 LEU A CA 1
ATOM 743 C C . LEU A 1 102 ? -9.098 -3.120 17.230 1.00 93.38 102 LEU A C 1
ATOM 745 O O . LEU A 1 102 ? -9.805 -4.121 17.395 1.00 93.38 102 LEU A O 1
ATOM 749 N N . PRO A 1 103 ? -9.579 -2.053 16.569 1.00 95.81 103 PRO A N 1
ATOM 750 C CA . PRO A 1 103 ? -10.876 -2.104 15.911 1.00 95.81 103 PRO A CA 1
ATOM 751 C C . PRO A 1 103 ? -10.853 -3.110 14.755 1.00 95.81 103 PRO A C 1
ATOM 753 O O . PRO A 1 103 ? -9.805 -3.433 14.194 1.00 95.81 103 PRO A O 1
ATOM 756 N N . ASN A 1 104 ? -12.036 -3.566 14.336 1.00 97.38 104 ASN A N 1
ATOM 757 C CA . ASN A 1 104 ? -12.151 -4.315 13.084 1.00 97.38 104 ASN A CA 1
ATOM 758 C C . ASN A 1 104 ? -11.562 -3.497 11.924 1.00 97.38 104 ASN A C 1
ATOM 760 O O . ASN A 1 104 ? -11.667 -2.270 11.889 1.00 97.38 104 ASN A O 1
ATOM 764 N N . ILE A 1 105 ? -10.967 -4.171 10.949 1.00 98.25 105 ILE A N 1
ATOM 765 C CA . ILE A 1 105 ? -10.269 -3.510 9.848 1.00 98.25 105 ILE A CA 1
ATOM 766 C C . ILE A 1 105 ? -11.075 -3.675 8.562 1.00 98.25 105 ILE A C 1
ATOM 768 O O . ILE A 1 105 ? -11.317 -4.787 8.108 1.00 98.25 105 ILE A O 1
ATOM 772 N N . ARG A 1 106 ? -11.478 -2.562 7.951 1.00 98.56 106 ARG A N 1
ATOM 773 C CA . ARG A 1 106 ? -11.919 -2.504 6.557 1.00 98.56 106 ARG A CA 1
ATOM 774 C C . ARG A 1 106 ? -10.814 -1.830 5.759 1.00 98.56 106 ARG A C 1
ATOM 776 O O . ARG A 1 106 ? -10.617 -0.619 5.876 1.00 98.56 106 ARG A O 1
ATOM 783 N N . VAL A 1 107 ? -10.079 -2.621 4.990 1.00 98.62 107 VAL A N 1
ATOM 784 C CA . VAL A 1 107 ? -8.856 -2.176 4.323 1.00 98.62 107 VAL A CA 1
ATOM 785 C C . VAL A 1 107 ? -9.055 -2.073 2.821 1.00 98.62 107 VAL A C 1
ATOM 787 O O . VAL A 1 107 ? -9.561 -3.002 2.202 1.00 98.62 107 VAL A O 1
ATOM 790 N N . LEU A 1 108 ? -8.627 -0.956 2.236 1.00 98.88 108 LEU A N 1
ATOM 791 C CA . LEU A 1 108 ? -8.537 -0.758 0.791 1.00 98.88 108 LEU A CA 1
ATOM 792 C C . LEU A 1 108 ? -7.070 -0.873 0.345 1.00 98.88 108 LEU A C 1
ATOM 794 O O . LEU A 1 108 ? -6.303 0.065 0.573 1.00 98.88 108 LEU A O 1
ATOM 798 N N . PRO A 1 109 ? -6.650 -1.985 -0.284 1.00 98.88 109 PRO A N 1
ATOM 799 C CA . PRO A 1 109 ? -5.352 -2.085 -0.942 1.00 98.88 109 PRO A CA 1
ATOM 800 C C . PRO A 1 109 ? -5.406 -1.364 -2.293 1.00 98.88 109 PRO A C 1
ATOM 802 O O . PRO A 1 109 ? -6.028 -1.860 -3.229 1.00 98.88 109 PRO A O 1
ATOM 805 N N . LEU A 1 110 ? -4.753 -0.211 -2.413 1.00 98.94 110 LEU A N 1
ATOM 806 C CA . LEU A 1 110 ? -4.708 0.613 -3.621 1.00 98.94 110 LEU A CA 1
ATOM 807 C C . LEU A 1 110 ? -3.308 0.584 -4.238 1.00 98.94 110 LEU A C 1
ATOM 809 O O . LEU A 1 110 ? -2.301 0.760 -3.548 1.00 98.94 110 LEU A O 1
ATOM 813 N N . GLY A 1 111 ? -3.223 0.375 -5.550 1.00 98.81 111 GLY A N 1
ATOM 814 C CA . GLY A 1 111 ? -1.935 0.448 -6.227 1.00 98.81 111 GLY A CA 1
ATOM 815 C C . GLY A 1 111 ? -1.915 -0.134 -7.626 1.00 98.81 111 GLY A C 1
ATOM 816 O O . GLY A 1 111 ? -2.914 -0.130 -8.341 1.00 98.81 111 GLY A O 1
ATOM 817 N N . ASP A 1 112 ? -0.752 -0.651 -8.000 1.00 98.75 112 ASP A N 1
ATOM 818 C CA . ASP A 1 112 ? -0.493 -1.239 -9.311 1.00 98.75 112 ASP A CA 1
ATOM 819 C C . ASP A 1 112 ? -0.411 -2.783 -9.265 1.00 98.75 112 ASP A C 1
ATOM 821 O O . ASP A 1 112 ? -1.120 -3.441 -8.492 1.00 98.75 112 ASP A O 1
ATOM 825 N N . SER A 1 113 ? 0.423 -3.388 -10.121 1.00 98.62 113 SER A N 1
ATOM 826 C CA . SER A 1 113 ? 0.623 -4.839 -10.209 1.00 98.62 113 SER A CA 1
ATOM 827 C C . SER A 1 113 ? 1.124 -5.448 -8.904 1.00 98.62 113 SER A C 1
ATOM 829 O O . SER A 1 113 ? 0.771 -6.590 -8.609 1.00 98.62 113 SER A O 1
ATOM 831 N N . ILE A 1 114 ? 1.888 -4.702 -8.104 1.00 98.88 114 ILE A N 1
ATOM 832 C CA . ILE A 1 114 ? 2.396 -5.195 -6.821 1.00 98.88 114 ILE A CA 1
ATOM 833 C C . ILE A 1 114 ? 1.235 -5.354 -5.827 1.00 98.88 114 ILE A C 1
ATOM 835 O O . ILE A 1 114 ? 1.111 -6.382 -5.168 1.00 98.88 114 ILE A O 1
ATOM 839 N N . THR A 1 115 ? 0.292 -4.408 -5.788 1.00 98.88 115 THR A N 1
ATOM 840 C CA . THR A 1 115 ? -0.929 -4.545 -4.971 1.00 98.88 115 THR A CA 1
ATOM 841 C C . THR A 1 115 ? -1.854 -5.651 -5.486 1.00 98.88 115 THR A C 1
ATOM 843 O O . THR A 1 115 ? -2.445 -6.387 -4.690 1.00 98.88 115 THR A O 1
ATOM 846 N N . LYS A 1 116 ? -1.948 -5.833 -6.812 1.00 98.50 116 LYS A N 1
ATOM 847 C CA . LYS A 1 116 ? -2.652 -6.987 -7.395 1.00 98.50 116 LYS A CA 1
ATOM 848 C C . LYS A 1 116 ? -2.008 -8.314 -6.976 1.00 98.50 116 LYS A C 1
ATOM 850 O O . LYS A 1 116 ? -2.708 -9.313 -6.862 1.00 98.50 116 LYS A O 1
ATOM 855 N N . GLY A 1 117 ? -0.706 -8.334 -6.707 1.00 98.12 117 GLY A N 1
ATOM 856 C CA . GLY A 1 117 ? 0.035 -9.537 -6.335 1.00 98.12 117 GLY A CA 1
ATOM 857 C C . GLY A 1 117 ? 0.689 -10.246 -7.518 1.00 98.12 117 GLY A C 1
ATOM 858 O O . GLY A 1 117 ? 0.906 -11.455 -7.456 1.00 98.12 117 GLY A O 1
ATOM 859 N N . THR A 1 118 ? 0.976 -9.538 -8.615 1.00 98.06 118 THR A N 1
ATOM 860 C CA . THR A 1 118 ? 1.729 -10.102 -9.746 1.00 98.06 118 THR A CA 1
ATOM 861 C C . THR A 1 118 ? 3.047 -10.706 -9.253 1.00 98.06 118 THR A C 1
ATOM 863 O O . THR A 1 118 ? 3.747 -10.080 -8.465 1.00 98.06 118 THR A O 1
ATOM 866 N N . GLY A 1 119 ? 3.369 -11.921 -9.700 1.00 92.94 119 GLY A N 1
ATOM 867 C CA . GLY A 1 119 ? 4.571 -12.650 -9.276 1.00 92.94 119 GLY A CA 1
ATOM 868 C C . GLY A 1 119 ? 4.384 -13.539 -8.041 1.00 92.94 119 GLY A C 1
ATOM 869 O O . GLY A 1 119 ? 5.218 -14.406 -7.812 1.00 92.94 119 GLY A O 1
ATOM 870 N N . SER A 1 120 ? 3.284 -13.389 -7.290 1.00 97.31 120 SER A N 1
ATOM 871 C CA . SER A 1 120 ? 2.974 -14.281 -6.159 1.00 97.31 120 SER A CA 1
ATOM 872 C C . SER A 1 120 ? 2.285 -15.573 -6.587 1.00 97.31 120 SER A C 1
ATOM 874 O O . SER A 1 120 ? 1.484 -15.590 -7.534 1.00 97.31 120 SER A O 1
ATOM 876 N N . THR A 1 121 ? 2.506 -16.634 -5.815 1.00 96.56 121 THR A N 1
ATOM 877 C CA . THR A 1 121 ? 1.739 -17.874 -5.924 1.00 96.56 121 THR A CA 1
ATOM 878 C C . THR A 1 121 ? 0.258 -17.586 -5.698 1.00 96.56 121 THR A C 1
ATOM 880 O O . THR A 1 121 ? -0.142 -16.964 -4.716 1.00 96.56 121 THR A O 1
ATOM 883 N N . GLY A 1 122 ? -0.588 -18.026 -6.631 1.00 95.44 122 GLY A N 1
ATOM 884 C CA . GLY A 1 122 ? -2.035 -17.846 -6.520 1.00 95.44 122 GLY A CA 1
ATOM 885 C C . GLY A 1 122 ? -2.522 -16.402 -6.681 1.00 95.44 122 GLY A C 1
ATOM 886 O O . GLY A 1 122 ? -3.704 -16.166 -6.456 1.00 95.44 122 GLY A O 1
ATOM 887 N N . LEU A 1 123 ? -1.666 -15.454 -7.097 1.00 96.19 123 LEU A N 1
ATOM 888 C CA . LEU A 1 123 ? -2.017 -14.049 -7.368 1.00 96.19 123 LEU A CA 1
ATOM 889 C C . LEU A 1 123 ? -2.669 -13.343 -6.161 1.00 96.19 123 LEU A C 1
ATOM 891 O O . LEU A 1 123 ? -3.651 -12.611 -6.299 1.00 96.19 123 LEU A O 1
ATOM 895 N N . VAL A 1 124 ? -2.144 -13.590 -4.960 1.00 97.06 124 VAL A N 1
ATOM 896 C CA . VAL A 1 124 ? -2.643 -13.010 -3.699 1.00 97.06 124 VAL A CA 1
ATOM 897 C C . VAL A 1 124 ? -1.790 -11.848 -3.189 1.00 97.06 124 VAL A C 1
ATOM 899 O O . VAL A 1 124 ? -2.287 -10.997 -2.450 1.00 97.06 124 VAL A O 1
ATOM 902 N N . GLY A 1 125 ? -0.524 -11.770 -3.600 1.00 98.12 125 GLY A N 1
ATOM 903 C CA . GLY A 1 125 ? 0.434 -10.752 -3.172 1.00 98.12 125 GLY A CA 1
ATOM 904 C C . GLY A 1 125 ? 0.565 -10.674 -1.653 1.00 98.12 125 GLY A C 1
ATOM 905 O O . GLY A 1 125 ? 0.391 -11.661 -0.940 1.00 98.12 125 GLY A O 1
ATOM 906 N N . TYR A 1 126 ? 0.777 -9.463 -1.132 1.00 98.75 126 TYR A N 1
ATOM 907 C CA . TYR A 1 126 ? 0.803 -9.231 0.316 1.00 98.75 126 TYR A CA 1
ATOM 908 C C . TYR A 1 126 ? -0.582 -9.360 0.972 1.00 98.75 126 TYR A C 1
ATOM 910 O O . TYR A 1 126 ? -0.677 -9.406 2.199 1.00 98.75 126 TYR A O 1
ATOM 918 N N . ARG A 1 127 ? -1.673 -9.378 0.189 1.00 98.69 127 ARG A N 1
ATOM 919 C CA . ARG A 1 127 ? -3.047 -9.261 0.706 1.00 98.69 127 ARG A CA 1
ATOM 920 C C . ARG A 1 127 ? -3.421 -10.457 1.572 1.00 98.69 127 ARG A C 1
ATOM 922 O O . ARG A 1 127 ? -3.934 -10.264 2.672 1.00 98.69 127 ARG A O 1
ATOM 929 N N . LEU A 1 128 ? -3.121 -11.677 1.123 1.00 98.38 128 LEU A N 1
ATOM 930 C CA . LEU A 1 128 ? -3.386 -12.892 1.899 1.00 98.38 128 LEU A CA 1
ATOM 931 C C . LEU A 1 128 ? -2.593 -12.944 3.218 1.00 98.38 128 LEU A C 1
ATOM 933 O O . LEU A 1 128 ? -3.240 -13.049 4.267 1.00 98.38 128 LEU A O 1
ATOM 937 N N . PRO A 1 129 ? -1.245 -12.849 3.229 1.00 98.62 129 PRO A N 1
ATOM 938 C CA . PRO A 1 129 ? -0.493 -12.881 4.480 1.00 98.62 129 PRO A CA 1
ATOM 939 C C . PRO A 1 129 ? -0.866 -11.718 5.406 1.00 98.62 129 PRO A C 1
ATOM 941 O O . PRO A 1 129 ? -1.000 -11.927 6.611 1.00 98.62 129 PRO A O 1
ATOM 944 N N . LEU A 1 130 ? -1.131 -10.515 4.879 1.00 98.81 130 LEU A N 1
ATOM 945 C CA . LEU A 1 130 ? -1.604 -9.391 5.692 1.00 98.81 130 LEU A CA 1
ATOM 946 C C . LEU A 1 130 ? -2.945 -9.709 6.361 1.00 98.81 130 LEU A C 1
ATOM 948 O O . LEU A 1 130 ? -3.074 -9.566 7.577 1.00 98.81 130 LEU A O 1
ATOM 952 N N . ARG A 1 131 ? -3.928 -10.187 5.590 1.00 98.31 131 ARG A N 1
ATOM 953 C CA . ARG A 1 131 ? -5.256 -10.547 6.098 1.00 98.31 131 ARG A CA 1
ATOM 954 C C . ARG A 1 131 ? -5.160 -11.580 7.220 1.00 98.31 131 ARG A C 1
ATOM 956 O O . ARG A 1 131 ? -5.765 -11.407 8.276 1.00 98.31 131 ARG A O 1
ATOM 963 N N . GLN A 1 132 ? -4.362 -12.630 7.025 1.00 98.31 132 GLN A N 1
ATOM 964 C CA . GLN A 1 132 ? -4.127 -13.654 8.046 1.00 98.31 132 GLN A CA 1
ATOM 965 C C . GLN A 1 132 ? -3.483 -13.074 9.311 1.00 98.31 132 GLN A C 1
ATOM 967 O O . GLN A 1 132 ? -3.875 -13.432 10.421 1.00 98.31 132 GLN A O 1
ATOM 972 N N . LYS A 1 133 ? -2.511 -12.167 9.171 1.00 98.56 133 LYS A N 1
ATOM 973 C CA . LYS A 1 133 ? -1.841 -11.534 10.315 1.00 98.56 133 LYS A CA 1
ATOM 974 C C . LYS A 1 133 ? -2.757 -10.572 11.082 1.00 98.56 133 LYS A C 1
ATOM 976 O O . LYS A 1 133 ? -2.651 -10.518 12.306 1.00 98.56 133 LYS A O 1
ATOM 981 N N . ILE A 1 134 ? -3.671 -9.873 10.402 1.00 98.31 134 ILE A N 1
ATOM 982 C CA . ILE A 1 134 ? -4.710 -9.047 11.044 1.00 98.31 13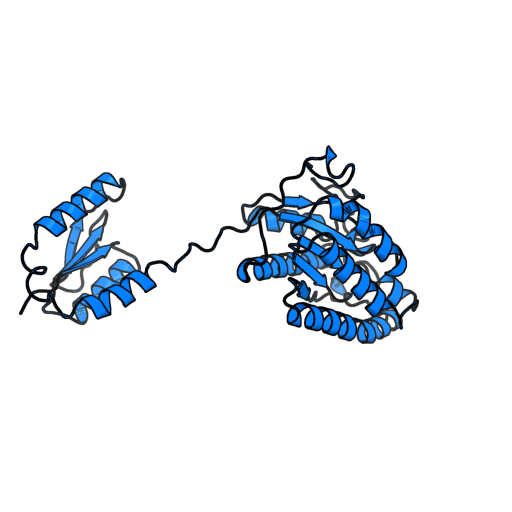4 ILE A CA 1
ATOM 983 C C . ILE A 1 134 ? -5.687 -9.933 11.824 1.00 98.31 134 ILE A C 1
ATOM 985 O O . ILE A 1 134 ? -5.952 -9.661 12.990 1.00 98.31 134 ILE A O 1
ATOM 989 N N . LEU A 1 135 ? -6.165 -11.035 11.233 1.00 97.38 135 LEU A N 1
ATOM 990 C CA . LEU A 1 135 ? -7.042 -11.988 11.931 1.00 97.38 135 LEU A CA 1
ATOM 991 C C . LEU A 1 135 ? -6.391 -12.559 13.199 1.00 97.38 135 LEU A C 1
ATOM 993 O O . LEU A 1 135 ? -7.060 -12.729 14.214 1.00 97.38 135 LEU A O 1
ATOM 997 N N . LYS A 1 136 ? -5.071 -12.794 13.176 1.00 97.75 136 LYS A N 1
ATOM 998 C CA . LYS A 1 136 ? -4.300 -13.218 14.359 1.00 97.75 136 LYS A CA 1
ATOM 999 C C . LYS A 1 136 ? -4.261 -12.172 15.484 1.00 97.75 136 LYS A C 1
ATOM 1001 O O . LYS A 1 136 ? -3.921 -12.539 16.602 1.00 97.75 136 LYS A O 1
ATOM 1006 N N . GLN A 1 137 ? -4.634 -10.913 15.226 1.00 96.38 137 GLN A N 1
ATOM 1007 C CA . GLN A 1 137 ? -4.835 -9.896 16.270 1.00 96.38 137 GLN A CA 1
ATOM 1008 C C . GLN A 1 137 ? -6.197 -10.025 16.979 1.00 96.38 137 GLN A C 1
ATOM 1010 O O . GLN A 1 137 ? -6.492 -9.242 17.875 1.00 96.38 137 GLN A O 1
ATOM 1015 N N . GLY A 1 138 ? -7.042 -10.990 16.591 1.00 95.62 138 GLY A N 1
ATOM 1016 C CA . GLY A 1 138 ? -8.345 -11.234 17.218 1.00 95.62 138 GLY A CA 1
ATOM 1017 C C . GLY A 1 138 ? -9.479 -10.338 16.709 1.00 95.62 138 GLY A C 1
ATOM 1018 O O . GLY A 1 138 ? -10.537 -10.287 17.332 1.00 95.62 138 GLY A O 1
ATOM 1019 N N . VAL A 1 139 ? -9.282 -9.649 15.580 1.00 96.00 139 VAL A N 1
ATOM 1020 C CA . VAL A 1 139 ? -10.268 -8.733 14.981 1.00 96.00 139 VAL A CA 1
ATOM 1021 C C . VAL A 1 139 ? -10.800 -9.262 13.656 1.00 96.00 139 VAL A C 1
ATOM 1023 O O . VAL A 1 139 ? -10.158 -10.077 12.993 1.00 96.00 139 VAL A O 1
ATOM 1026 N N . LYS A 1 140 ? -11.963 -8.766 13.225 1.00 96.31 140 LYS A N 1
ATOM 1027 C CA . LYS A 1 140 ? -12.468 -9.027 11.872 1.00 96.31 140 LYS A CA 1
ATOM 1028 C C . LYS A 1 140 ? -11.734 -8.154 10.863 1.00 96.31 140 LYS A C 1
ATOM 1030 O O . LYS A 1 140 ? -11.396 -7.005 11.150 1.00 96.31 140 LYS A O 1
ATOM 1035 N N . VAL A 1 141 ? -11.565 -8.686 9.660 1.00 96.88 141 VAL A N 1
ATOM 1036 C CA . VAL A 1 141 ? -11.013 -7.964 8.516 1.00 96.88 141 VAL A CA 1
ATOM 1037 C C . VAL A 1 141 ? -11.921 -8.139 7.305 1.00 96.88 141 VAL A C 1
ATOM 1039 O O . VAL A 1 141 ? -12.395 -9.247 7.058 1.00 96.88 141 VAL A O 1
ATOM 1042 N N . ASN A 1 142 ? -12.159 -7.044 6.588 1.00 97.94 142 ASN A N 1
ATOM 1043 C CA . ASN A 1 142 ? -12.804 -7.012 5.281 1.00 97.94 142 ASN A CA 1
ATOM 1044 C C . ASN A 1 142 ? -11.883 -6.244 4.314 1.00 97.94 142 ASN A C 1
ATOM 1046 O O . ASN A 1 142 ? -11.525 -5.092 4.578 1.00 97.94 142 ASN A O 1
ATOM 1050 N N . MET A 1 143 ? -11.468 -6.890 3.232 1.00 98.44 143 MET A N 1
ATOM 1051 C CA . MET A 1 143 ? -10.739 -6.269 2.136 1.00 98.44 143 MET A CA 1
ATOM 1052 C C . MET A 1 143 ? -11.766 -5.664 1.173 1.00 98.44 143 MET A C 1
ATOM 1054 O O . MET A 1 143 ? -12.674 -6.349 0.714 1.00 98.44 143 MET A O 1
ATOM 1058 N N . VAL A 1 144 ? -11.612 -4.386 0.833 1.00 98.62 144 VAL A N 1
ATOM 1059 C CA . VAL A 1 144 ? -12.492 -3.692 -0.116 1.00 98.62 144 VAL A CA 1
ATOM 1060 C C . VAL A 1 144 ? -11.735 -3.251 -1.359 1.00 98.62 144 VAL A C 1
ATOM 1062 O O . VAL A 1 144 ? -10.526 -3.020 -1.339 1.00 98.62 144 VAL A O 1
ATOM 1065 N N . GLY A 1 145 ? -12.468 -3.141 -2.457 1.00 98.44 145 GLY A N 1
ATOM 1066 C CA . GLY A 1 145 ? -11.945 -2.844 -3.781 1.00 98.44 145 GLY A CA 1
ATOM 1067 C C . GLY A 1 145 ? -12.924 -3.277 -4.863 1.00 98.44 145 GLY A C 1
ATOM 1068 O O . GLY A 1 145 ? -13.803 -4.104 -4.621 1.00 98.44 145 GLY A O 1
ATOM 1069 N N . THR A 1 146 ? -12.792 -2.709 -6.055 1.00 98.38 146 THR A N 1
ATOM 1070 C CA . THR A 1 146 ? -13.644 -3.060 -7.199 1.00 98.38 146 THR A CA 1
ATOM 1071 C C . THR A 1 146 ? -13.147 -4.290 -7.951 1.00 98.38 146 THR A C 1
ATOM 1073 O O . THR A 1 146 ? -13.902 -4.907 -8.703 1.00 98.38 146 THR A O 1
ATOM 1076 N N . LEU A 1 147 ? -11.886 -4.671 -7.738 1.00 98.19 147 LEU A N 1
ATOM 1077 C CA . LEU A 1 147 ? -11.296 -5.880 -8.291 1.00 98.19 147 LEU A CA 1
ATOM 1078 C C . LEU A 1 147 ? -11.281 -6.988 -7.246 1.00 98.19 147 LEU A C 1
ATOM 1080 O O . LEU A 1 147 ? -11.215 -6.736 -6.045 1.00 98.19 147 LEU A O 1
ATOM 1084 N N . LYS A 1 148 ? -11.292 -8.233 -7.721 1.00 95.81 148 LYS A N 1
ATOM 1085 C CA . LYS A 1 148 ? -11.121 -9.425 -6.894 1.00 95.81 148 LYS A CA 1
ATOM 1086 C C . LYS A 1 148 ? -10.247 -10.423 -7.635 1.00 95.81 148 LYS A C 1
ATOM 1088 O O . LYS A 1 148 ? -10.643 -10.952 -8.673 1.00 95.81 148 LYS A O 1
ATOM 1093 N N . ASN A 1 149 ? -9.058 -10.686 -7.105 1.00 92.56 149 ASN A N 1
ATOM 1094 C CA . ASN A 1 149 ? -8.129 -11.654 -7.672 1.00 92.56 149 ASN A CA 1
ATOM 1095 C C . ASN A 1 149 ? -7.468 -12.512 -6.592 1.00 92.56 149 ASN A C 1
ATOM 1097 O O . ASN A 1 149 ? -7.320 -12.112 -5.432 1.00 92.56 149 ASN A O 1
ATOM 1101 N N . GLY A 1 150 ? -7.004 -13.667 -7.057 1.00 89.88 150 GLY A N 1
ATOM 1102 C CA . GLY A 1 150 ? -6.241 -14.641 -6.302 1.00 89.88 150 GLY A CA 1
ATOM 1103 C C . GLY A 1 150 ? -7.089 -15.655 -5.545 1.00 89.88 150 GLY A C 1
ATOM 1104 O O . GLY A 1 150 ? -8.287 -15.467 -5.332 1.00 89.88 150 GLY A O 1
ATOM 1105 N N . ASN A 1 151 ? -6.460 -16.755 -5.147 1.00 91.38 151 ASN A N 1
ATOM 1106 C CA . ASN A 1 151 ? -7.091 -17.860 -4.423 1.00 91.38 151 ASN A CA 1
ATOM 1107 C C . ASN A 1 151 ? -7.197 -17.576 -2.911 1.00 91.38 151 ASN A C 1
ATOM 1109 O O . ASN A 1 151 ? -6.715 -18.343 -2.080 1.00 91.38 151 ASN A O 1
ATOM 1113 N N . MET A 1 152 ? -7.846 -16.469 -2.542 1.00 93.38 152 MET A N 1
ATOM 1114 C CA . MET A 1 152 ? -8.047 -16.083 -1.144 1.00 93.38 152 MET A CA 1
ATOM 1115 C C . MET A 1 152 ? -9.500 -15.726 -0.828 1.00 93.38 152 MET A C 1
ATOM 1117 O O . MET A 1 152 ? -10.216 -15.143 -1.645 1.00 93.38 152 MET A O 1
ATOM 1121 N N . VAL A 1 153 ? -9.918 -16.038 0.403 1.00 92.62 153 VAL A N 1
ATOM 1122 C CA . VAL A 1 153 ? -11.162 -15.506 0.971 1.00 92.62 153 VAL A CA 1
ATOM 1123 C C . VAL A 1 153 ? -11.036 -13.994 1.048 1.00 92.62 153 VAL A C 1
ATOM 1125 O O . VAL A 1 153 ? -10.015 -13.492 1.524 1.00 92.62 153 VAL A O 1
ATOM 1128 N N . ASP A 1 154 ? -12.088 -13.305 0.602 1.00 93.88 154 ASP A N 1
ATOM 1129 C CA . ASP A 1 154 ? -12.163 -11.849 0.654 1.00 93.88 154 ASP A CA 1
ATOM 1130 C C . ASP A 1 154 ? -10.946 -11.185 -0.029 1.00 93.88 154 ASP A C 1
ATOM 1132 O O . ASP A 1 154 ? -10.183 -10.415 0.541 1.00 93.88 154 ASP A O 1
ATOM 1136 N N . GLY A 1 155 ? -10.707 -11.582 -1.280 1.00 96.12 155 GLY A N 1
ATOM 1137 C CA . GLY A 1 155 ? -9.585 -11.116 -2.096 1.00 96.12 155 GLY A CA 1
ATOM 1138 C C . GLY A 1 155 ? -9.816 -9.798 -2.830 1.00 96.12 155 GLY A C 1
ATOM 1139 O O . GLY A 1 155 ? -9.228 -9.627 -3.899 1.00 96.12 155 GLY A O 1
ATOM 1140 N N . HIS A 1 156 ? -10.681 -8.906 -2.337 1.00 98.44 156 HIS A N 1
ATOM 1141 C CA . HIS A 1 156 ? -10.916 -7.632 -3.019 1.00 98.44 156 HIS A CA 1
ATOM 1142 C C . HIS A 1 156 ? -9.713 -6.689 -2.895 1.00 98.44 156 HIS A C 1
ATOM 1144 O O . HIS A 1 156 ? -8.962 -6.728 -1.917 1.00 98.44 156 HIS A O 1
ATOM 1150 N N . HIS A 1 157 ? -9.506 -5.867 -3.920 1.00 98.75 157 HIS A N 1
ATOM 1151 C CA . HIS A 1 157 ? -8.445 -4.867 -3.977 1.00 98.75 157 HIS A CA 1
ATOM 1152 C C . HIS A 1 157 ? -8.704 -3.819 -5.059 1.00 98.75 157 HIS A C 1
ATOM 1154 O O . HIS A 1 157 ? -9.585 -3.961 -5.902 1.00 98.75 157 HIS A O 1
ATOM 1160 N N . GLU A 1 158 ? -7.852 -2.802 -5.080 1.00 98.81 158 GLU A N 1
ATOM 1161 C CA . GLU A 1 158 ? -7.757 -1.781 -6.120 1.00 98.81 158 GLU A CA 1
ATOM 1162 C C . GLU A 1 158 ? -6.319 -1.701 -6.678 1.00 98.81 158 GLU A C 1
ATOM 1164 O O . GLU A 1 158 ? -5.769 -0.635 -6.936 1.00 98.81 158 GLU A O 1
ATOM 1169 N N . GLY A 1 159 ? -5.659 -2.859 -6.791 1.00 98.62 159 GLY A N 1
ATOM 1170 C CA . GLY A 1 159 ? -4.392 -3.046 -7.509 1.00 98.62 159 GLY A CA 1
ATOM 1171 C C . GLY A 1 159 ? -4.562 -3.249 -9.020 1.00 98.62 159 GLY A C 1
ATOM 1172 O O . GLY A 1 159 ? -5.111 -4.268 -9.443 1.00 98.62 159 GLY A O 1
ATOM 1173 N N . HIS A 1 160 ? -4.042 -2.324 -9.828 1.00 98.56 160 HIS A N 1
ATOM 1174 C CA . HIS A 1 160 ? -4.192 -2.312 -11.288 1.00 98.56 160 HIS A CA 1
ATOM 1175 C C . HIS A 1 160 ? -2.859 -2.513 -12.022 1.00 98.56 160 HIS A C 1
ATOM 1177 O O . HIS A 1 160 ? -2.033 -1.605 -12.121 1.00 98.56 160 HIS A O 1
ATOM 1183 N N . SER A 1 161 ? -2.631 -3.705 -12.579 1.00 97.94 161 SER A N 1
ATOM 1184 C CA . SER A 1 161 ? -1.379 -4.013 -13.287 1.00 97.94 161 SER A CA 1
ATOM 1185 C C . SER A 1 161 ? -1.088 -3.050 -14.442 1.00 97.94 161 SER A C 1
ATOM 1187 O O . SER A 1 161 ? -1.947 -2.801 -15.283 1.00 97.94 161 SER A O 1
ATOM 1189 N N . GLY A 1 162 ? 0.152 -2.556 -14.502 1.00 97.81 162 GLY A N 1
ATOM 1190 C CA . GLY A 1 162 ? 0.639 -1.683 -15.577 1.00 97.81 162 GLY A CA 1
ATOM 1191 C C . GLY A 1 162 ? 0.165 -0.229 -15.505 1.00 97.81 162 GLY A C 1
ATOM 1192 O O . GLY A 1 162 ? 0.529 0.561 -16.373 1.00 97.81 162 GLY A O 1
ATOM 1193 N N . LYS A 1 163 ? -0.630 0.140 -14.495 1.00 98.62 163 LYS A N 1
ATOM 1194 C CA . LYS A 1 163 ? -1.207 1.481 -14.372 1.00 98.62 163 LYS A CA 1
ATOM 1195 C C . LYS A 1 163 ? -0.288 2.451 -13.644 1.00 98.62 163 LYS A C 1
ATOM 1197 O O . LYS A 1 163 ? 0.404 2.084 -12.693 1.00 98.62 163 LYS A O 1
ATOM 1202 N N . MET A 1 164 ? -0.259 3.682 -14.142 1.00 98.56 164 MET A N 1
ATOM 1203 C CA . MET A 1 164 ? 0.523 4.787 -13.588 1.00 98.56 164 MET A CA 1
ATOM 1204 C C . MET A 1 164 ? -0.342 5.620 -12.641 1.00 98.56 164 MET A C 1
ATOM 1206 O O . MET A 1 164 ? -1.559 5.444 -12.567 1.00 98.56 164 MET A O 1
ATOM 1210 N N . LEU A 1 165 ? 0.280 6.545 -11.909 1.00 98.69 165 LEU A N 1
ATOM 1211 C CA . LEU A 1 165 ? -0.419 7.387 -10.935 1.00 98.69 165 LEU A CA 1
ATOM 1212 C C . LEU A 1 165 ? -1.584 8.177 -11.550 1.00 98.69 165 LEU A C 1
ATOM 1214 O O . LEU A 1 165 ? -2.611 8.323 -10.894 1.00 98.69 165 LEU A O 1
ATOM 1218 N N . ALA A 1 166 ? -1.463 8.624 -12.805 1.00 98.25 166 ALA A N 1
ATOM 1219 C CA . ALA A 1 166 ? -2.532 9.332 -13.511 1.00 98.25 166 ALA A CA 1
ATOM 1220 C C . ALA A 1 166 ? -3.818 8.491 -13.630 1.00 98.25 166 ALA A C 1
ATOM 1222 O O . ALA A 1 166 ? -4.902 8.988 -13.335 1.00 98.25 166 ALA A O 1
ATOM 1223 N N . ASP A 1 167 ? -3.699 7.206 -13.982 1.00 98.38 167 ASP A N 1
ATOM 1224 C CA . ASP A 1 167 ? -4.840 6.283 -14.026 1.00 98.38 167 ASP A CA 1
ATOM 1225 C C . ASP A 1 167 ? -5.381 6.002 -12.613 1.00 98.38 167 ASP A C 1
ATOM 1227 O O . ASP A 1 167 ? -6.588 6.056 -12.361 1.00 98.38 167 ASP A O 1
ATOM 1231 N N . ILE A 1 168 ? -4.474 5.724 -11.666 1.00 98.62 168 ILE A N 1
ATOM 1232 C CA . ILE A 1 168 ? -4.822 5.383 -10.278 1.00 98.62 168 ILE A CA 1
ATOM 1233 C C . ILE A 1 168 ? -5.578 6.538 -9.602 1.00 98.62 168 ILE A C 1
ATOM 1235 O O . ILE A 1 168 ? -6.444 6.278 -8.766 1.00 98.62 168 ILE A O 1
ATOM 1239 N N . ASN A 1 169 ? -5.337 7.791 -10.009 1.00 98.38 169 ASN A N 1
ATOM 1240 C CA . ASN A 1 169 ? -6.069 8.968 -9.532 1.00 98.38 169 ASN A CA 1
ATOM 1241 C C . ASN A 1 169 ? -7.567 8.973 -9.895 1.00 98.38 169 ASN A C 1
ATOM 1243 O O . ASN A 1 169 ? -8.359 9.661 -9.252 1.00 98.38 169 ASN A O 1
ATOM 1247 N N . GLY A 1 170 ? -7.987 8.163 -10.868 1.00 97.69 170 GLY A N 1
ATOM 1248 C CA . GLY A 1 170 ? -9.400 7.865 -11.103 1.00 97.69 170 GLY A CA 1
ATOM 1249 C C . GLY A 1 170 ? -9.894 6.652 -10.309 1.00 97.69 170 GLY A C 1
ATOM 1250 O O . GLY A 1 170 ? -10.998 6.663 -9.767 1.00 97.69 170 GLY A O 1
ATOM 1251 N N . TYR A 1 171 ? -9.081 5.598 -10.208 1.00 98.56 171 TYR A N 1
ATOM 1252 C CA . TYR A 1 171 ? -9.541 4.292 -9.719 1.00 98.56 171 TYR A CA 1
ATOM 1253 C C . TYR A 1 171 ? -9.859 4.234 -8.224 1.00 98.56 171 TYR A C 1
ATOM 1255 O O . TYR A 1 171 ? -10.700 3.437 -7.819 1.00 98.56 171 TYR A O 1
ATOM 1263 N N . TRP A 1 172 ? -9.275 5.100 -7.392 1.00 98.50 172 TRP A N 1
ATOM 1264 C CA . TRP A 1 172 ? -9.586 5.115 -5.955 1.00 98.50 172 TRP A CA 1
ATOM 1265 C C . TRP A 1 172 ? -11.009 5.615 -5.637 1.00 98.50 172 TRP A C 1
ATOM 1267 O O . TRP A 1 172 ? -11.534 5.323 -4.560 1.00 98.50 172 TRP A O 1
ATOM 1277 N N . GLN A 1 173 ? -11.651 6.350 -6.554 1.00 98.56 173 GLN A N 1
ATOM 1278 C CA . GLN A 1 173 ? -12.882 7.109 -6.282 1.00 98.56 173 GLN A CA 1
ATOM 1279 C C . GLN A 1 173 ? -14.118 6.238 -6.030 1.00 98.56 173 GLN A C 1
ATOM 1281 O O . GLN A 1 173 ? -14.983 6.602 -5.228 1.00 98.56 173 GLN A O 1
ATOM 1286 N N . LYS A 1 174 ? -14.216 5.087 -6.702 1.00 98.12 174 LYS A N 1
ATOM 1287 C CA . LYS A 1 174 ? -15.302 4.121 -6.491 1.00 98.12 174 LYS A CA 1
ATOM 1288 C C . LYS A 1 174 ? -15.124 3.293 -5.207 1.00 98.12 174 LYS A C 1
ATOM 1290 O O . LYS A 1 174 ? -16.044 3.293 -4.391 1.00 98.12 174 LYS A O 1
ATOM 1295 N N . PRO A 1 175 ? -13.994 2.605 -4.959 1.00 98.31 175 PRO A N 1
ATOM 1296 C CA . PRO A 1 175 ? -13.849 1.750 -3.779 1.00 98.31 175 PRO A CA 1
ATOM 1297 C C . PRO A 1 175 ? -13.801 2.521 -2.455 1.00 98.31 175 PRO A C 1
ATOM 1299 O O . PRO A 1 175 ? -14.205 1.976 -1.431 1.00 98.31 175 PRO A O 1
ATOM 1302 N N . ILE A 1 176 ? -13.370 3.790 -2.437 1.00 98.50 176 ILE A N 1
ATOM 1303 C CA . ILE A 1 176 ? -13.382 4.599 -1.205 1.00 98.50 176 ILE A CA 1
ATOM 1304 C C . ILE A 1 176 ? -14.804 4.817 -0.656 1.00 98.50 176 ILE A C 1
ATOM 1306 O O . ILE A 1 176 ? -14.965 5.049 0.544 1.00 98.50 176 ILE A O 1
ATOM 1310 N N . GLN A 1 177 ? -15.843 4.683 -1.496 1.00 97.62 177 GLN A N 1
ATOM 1311 C CA . GLN A 1 177 ? -17.244 4.750 -1.062 1.00 97.62 177 GLN A CA 1
ATOM 1312 C C . GLN A 1 177 ? -17.592 3.636 -0.073 1.00 97.62 177 GLN A C 1
ATOM 1314 O O . GLN A 1 177 ? -18.470 3.823 0.757 1.00 97.62 177 GLN A O 1
ATOM 1319 N N . ALA A 1 178 ? -16.839 2.530 -0.057 1.00 97.75 178 ALA A N 1
ATOM 1320 C CA . ALA A 1 178 ? -16.962 1.487 0.958 1.00 97.75 178 ALA A CA 1
ATOM 1321 C C . ALA A 1 178 ? -16.540 1.942 2.369 1.00 97.75 178 ALA A C 1
ATOM 1323 O O . ALA A 1 178 ? -16.623 1.164 3.323 1.00 97.75 178 ALA A O 1
ATOM 1324 N N . ARG A 1 179 ? -16.057 3.183 2.526 1.00 97.94 179 ARG A N 1
ATOM 1325 C CA . ARG A 1 179 ? -15.600 3.761 3.798 1.00 97.94 179 ARG A CA 1
ATOM 1326 C C . ARG A 1 179 ? -14.587 2.859 4.518 1.00 97.94 179 ARG A C 1
ATOM 1328 O O . ARG A 1 179 ? -14.860 2.444 5.649 1.00 97.94 179 ARG A O 1
ATOM 1335 N N . PRO A 1 180 ? -13.455 2.487 3.887 1.00 98.44 180 PRO A N 1
ATOM 1336 C CA . PRO A 1 180 ? -12.385 1.805 4.607 1.00 98.44 180 PRO A CA 1
ATOM 1337 C C . PRO A 1 180 ? -11.895 2.688 5.764 1.00 98.44 180 PRO A C 1
ATOM 1339 O O . PRO A 1 180 ? -11.823 3.907 5.623 1.00 98.44 180 PRO A O 1
ATOM 1342 N N . ASN A 1 181 ? -11.545 2.084 6.900 1.00 98.56 181 ASN A N 1
ATOM 1343 C CA . ASN A 1 181 ? -10.844 2.791 7.979 1.00 98.56 181 ASN A CA 1
ATOM 1344 C C . ASN A 1 181 ? -9.318 2.766 7.778 1.00 98.56 181 ASN A C 1
ATOM 1346 O O . ASN A 1 181 ? -8.613 3.569 8.389 1.00 98.56 181 ASN A O 1
ATOM 1350 N N . VAL A 1 182 ? -8.821 1.906 6.880 1.00 98.88 182 VAL A N 1
ATOM 1351 C CA . VAL A 1 182 ? -7.414 1.842 6.463 1.00 98.88 182 VAL A CA 1
ATOM 1352 C C . VAL A 1 182 ? -7.309 1.825 4.935 1.00 98.88 182 VAL A C 1
ATOM 1354 O O . VAL A 1 182 ? -7.902 0.967 4.287 1.00 98.88 182 VAL A O 1
ATOM 1357 N N . VAL A 1 183 ? -6.508 2.711 4.343 1.00 98.94 183 VAL A N 1
ATOM 1358 C CA . VAL A 1 183 ? -6.070 2.586 2.939 1.00 98.94 183 VAL A CA 1
ATOM 1359 C C . VAL A 1 183 ? -4.581 2.285 2.904 1.00 98.94 183 VAL A C 1
ATOM 1361 O O . VAL A 1 183 ? -3.795 2.998 3.522 1.00 98.94 183 VAL A O 1
ATOM 1364 N N . LEU A 1 184 ? -4.193 1.249 2.164 1.00 98.94 184 LEU A N 1
ATOM 1365 C CA . LEU A 1 184 ? -2.796 0.941 1.866 1.00 98.94 184 LEU A CA 1
ATOM 1366 C C . LEU A 1 184 ? -2.498 1.457 0.468 1.00 98.94 184 LEU A C 1
ATOM 1368 O O . LEU A 1 184 ? -3.195 1.082 -0.471 1.00 98.94 184 LEU A O 1
ATOM 1372 N N . ILE A 1 185 ? -1.486 2.302 0.319 1.00 98.94 185 ILE A N 1
ATOM 1373 C CA . ILE A 1 185 ? -1.113 2.864 -0.978 1.00 98.94 185 ILE A CA 1
ATOM 1374 C C . ILE A 1 185 ? 0.315 2.445 -1.304 1.00 98.94 185 ILE A C 1
ATOM 1376 O O . ILE A 1 185 ? 1.253 2.818 -0.603 1.00 98.94 185 ILE A O 1
ATOM 1380 N N . HIS A 1 186 ? 0.471 1.699 -2.393 1.00 98.88 186 HIS A N 1
ATOM 1381 C CA . HIS A 1 186 ? 1.758 1.456 -3.039 1.00 98.88 186 HIS A CA 1
ATOM 1382 C C . HIS A 1 186 ? 1.579 1.624 -4.548 1.00 98.88 186 HIS A C 1
ATOM 1384 O O . HIS A 1 186 ? 1.016 0.757 -5.219 1.00 98.88 186 HIS A O 1
ATOM 1390 N N . ALA A 1 187 ? 2.013 2.770 -5.065 1.00 98.75 187 ALA A N 1
ATOM 1391 C CA . ALA A 1 187 ? 1.811 3.170 -6.450 1.00 98.75 187 ALA A CA 1
ATOM 1392 C C . ALA A 1 187 ? 2.963 4.053 -6.939 1.00 98.75 187 ALA A C 1
ATOM 1394 O O . ALA A 1 187 ? 3.630 4.723 -6.151 1.00 98.75 187 ALA A O 1
ATOM 1395 N N . GLY A 1 188 ? 3.155 4.082 -8.257 1.00 98.69 188 GLY A N 1
ATOM 1396 C CA . GLY A 1 188 ? 4.218 4.845 -8.918 1.00 98.69 188 GLY A CA 1
ATOM 1397 C C . GLY A 1 188 ? 5.307 3.965 -9.526 1.00 98.69 188 GLY A C 1
ATOM 1398 O O . GLY A 1 188 ? 6.114 4.464 -10.306 1.00 98.69 188 GLY A O 1
ATOM 1399 N N . THR A 1 189 ? 5.288 2.652 -9.272 1.00 98.81 189 THR A N 1
ATOM 1400 C CA . THR A 1 189 ? 6.239 1.685 -9.842 1.00 98.81 189 THR A CA 1
ATOM 1401 C C . THR A 1 189 ? 6.304 1.794 -11.365 1.00 98.81 189 THR A C 1
ATOM 1403 O O . THR A 1 189 ? 7.393 1.872 -11.922 1.00 98.81 189 THR A O 1
ATOM 1406 N N . ASN A 1 190 ? 5.159 1.887 -12.052 1.00 98.81 190 ASN A N 1
ATOM 1407 C CA . ASN A 1 190 ? 5.128 1.979 -13.518 1.00 98.81 190 ASN A CA 1
ATOM 1408 C C . ASN A 1 190 ? 5.631 3.326 -14.062 1.00 98.81 190 ASN A C 1
ATOM 1410 O O . ASN A 1 190 ? 6.222 3.350 -15.140 1.00 98.81 190 ASN A O 1
ATOM 1414 N N . ASN A 1 191 ? 5.450 4.429 -13.324 1.00 98.69 191 ASN A N 1
ATOM 1415 C CA . ASN A 1 191 ? 6.043 5.721 -13.683 1.00 98.69 191 ASN A CA 1
ATOM 1416 C C . ASN A 1 191 ? 7.571 5.630 -13.634 1.00 98.69 191 ASN A C 1
ATOM 1418 O O . ASN A 1 191 ? 8.244 6.025 -14.586 1.00 98.69 191 ASN A O 1
ATOM 1422 N N . MET A 1 192 ? 8.107 5.061 -12.547 1.00 98.81 192 MET A N 1
ATOM 1423 C CA . MET A 1 192 ? 9.550 4.917 -12.347 1.00 98.81 192 MET A CA 1
ATOM 1424 C C . MET A 1 192 ? 10.177 3.953 -13.356 1.00 98.81 192 MET A C 1
ATOM 1426 O O . MET A 1 192 ? 11.243 4.246 -13.892 1.00 98.81 192 MET A O 1
ATOM 1430 N N . ASP A 1 193 ? 9.500 2.844 -13.651 1.00 98.62 193 ASP A N 1
ATOM 1431 C CA . ASP A 1 193 ? 9.930 1.836 -14.624 1.00 98.62 193 ASP A CA 1
ATOM 1432 C C . ASP A 1 193 ? 9.974 2.403 -16.054 1.00 98.62 193 ASP A C 1
ATOM 1434 O O . ASP A 1 193 ? 11.002 2.377 -16.733 1.00 98.62 193 ASP A O 1
ATOM 1438 N N . GLN A 1 194 ? 8.877 3.024 -16.500 1.00 98.25 194 GLN A N 1
ATOM 1439 C CA . GLN A 1 194 ? 8.790 3.559 -17.862 1.00 98.25 194 GLN A CA 1
ATOM 1440 C C . GLN A 1 194 ? 9.505 4.907 -18.031 1.00 98.25 194 GLN A C 1
ATOM 1442 O O . GLN A 1 194 ? 9.762 5.322 -19.162 1.00 98.25 194 GLN A O 1
ATOM 1447 N N . GLY A 1 195 ? 9.844 5.591 -16.935 1.00 97.94 195 GLY A N 1
ATOM 1448 C CA . GLY A 1 195 ? 10.404 6.940 -16.962 1.00 97.94 195 GLY A CA 1
ATOM 1449 C C . GLY A 1 195 ? 9.403 7.987 -17.456 1.00 97.94 195 GLY A C 1
ATOM 1450 O O . GLY A 1 195 ? 9.790 8.887 -18.196 1.00 97.94 195 GLY A O 1
ATOM 1451 N N . LYS A 1 196 ? 8.123 7.841 -17.095 1.00 98.00 196 LYS A N 1
ATOM 1452 C CA . LYS A 1 196 ? 7.023 8.717 -17.532 1.00 98.00 196 LYS A CA 1
ATOM 1453 C C . LYS A 1 196 ? 6.462 9.532 -16.376 1.00 98.00 196 LYS A C 1
ATOM 1455 O O . LYS A 1 196 ? 6.300 9.008 -15.271 1.00 98.00 196 LYS A O 1
ATOM 1460 N N . ASP A 1 197 ? 6.138 10.791 -16.664 1.00 97.56 197 ASP A N 1
ATOM 1461 C CA . ASP A 1 197 ? 5.522 11.745 -15.733 1.00 97.56 197 ASP A CA 1
ATOM 1462 C C . ASP A 1 197 ? 6.309 11.905 -14.419 1.00 97.56 197 ASP A C 1
ATOM 1464 O O . ASP A 1 197 ? 5.733 12.106 -13.350 1.00 97.56 197 ASP A O 1
ATOM 1468 N N . LEU A 1 198 ? 7.637 11.743 -14.469 1.00 97.62 198 LEU A N 1
ATOM 1469 C CA . LEU A 1 198 ? 8.493 11.713 -13.276 1.00 97.62 198 LEU A CA 1
ATOM 1470 C C . LEU A 1 198 ? 8.468 13.035 -12.495 1.00 97.62 198 LEU A C 1
ATOM 1472 O O . LEU A 1 198 ? 8.632 13.033 -11.277 1.00 97.62 198 LEU A O 1
ATOM 1476 N N . ASP A 1 199 ? 8.273 14.147 -13.198 1.00 96.00 199 ASP A N 1
ATOM 1477 C CA . ASP A 1 199 ? 8.196 15.509 -12.674 1.00 96.00 199 ASP A CA 1
ATOM 1478 C C . ASP A 1 199 ? 6.867 15.803 -11.960 1.00 96.00 199 ASP A C 1
ATOM 1480 O O . ASP A 1 199 ? 6.854 16.539 -10.974 1.00 96.00 199 ASP A O 1
ATOM 1484 N N . ILE A 1 200 ? 5.765 15.187 -12.398 1.00 97.50 200 ILE A N 1
ATOM 1485 C CA . ILE A 1 200 ? 4.425 15.400 -11.822 1.00 97.50 200 ILE A CA 1
ATOM 1486 C C . ILE A 1 200 ? 3.945 14.257 -10.918 1.00 97.50 200 ILE A C 1
ATOM 1488 O O . ILE A 1 200 ? 2.972 14.429 -10.183 1.00 97.50 200 ILE A O 1
ATOM 1492 N N . ALA A 1 201 ? 4.625 13.105 -10.913 1.00 98.38 201 ALA A N 1
ATOM 1493 C CA . ALA A 1 201 ? 4.228 11.911 -10.162 1.00 98.38 201 ALA A CA 1
ATOM 1494 C C . ALA A 1 201 ? 3.926 12.202 -8.681 1.00 98.38 201 ALA A C 1
ATOM 1496 O O . ALA A 1 201 ? 2.915 11.746 -8.145 1.00 98.38 201 ALA A O 1
ATOM 1497 N N . ALA A 1 202 ? 4.768 12.997 -8.012 1.00 98.25 202 ALA A N 1
ATOM 1498 C CA . ALA A 1 202 ? 4.575 13.313 -6.597 1.00 98.25 202 ALA A CA 1
ATOM 1499 C C . ALA A 1 202 ? 3.336 14.189 -6.363 1.00 98.25 202 ALA A C 1
ATOM 1501 O O . ALA A 1 202 ? 2.657 14.020 -5.350 1.00 98.25 202 ALA A O 1
ATOM 1502 N N . SER A 1 203 ? 3.009 15.077 -7.309 1.00 98.50 203 SER A N 1
ATOM 1503 C CA . SER A 1 203 ? 1.786 15.883 -7.260 1.00 98.50 203 SER A CA 1
ATOM 1504 C C . SER A 1 203 ? 0.544 15.017 -7.451 1.00 98.50 203 SER A C 1
ATOM 1506 O O . SER A 1 203 ? -0.402 15.139 -6.685 1.00 98.50 203 SER A O 1
ATOM 1508 N N . ILE A 1 204 ? 0.563 14.078 -8.400 1.00 98.75 204 ILE A N 1
ATOM 1509 C CA . ILE A 1 204 ? -0.578 13.178 -8.619 1.00 98.75 204 ILE A CA 1
ATOM 1510 C C . ILE A 1 204 ? -0.816 12.291 -7.389 1.00 98.75 204 ILE A C 1
ATOM 1512 O O . ILE A 1 204 ? -1.954 12.097 -6.964 1.00 98.75 204 ILE A O 1
ATOM 1516 N N . LEU A 1 205 ? 0.250 11.779 -6.763 1.00 98.88 205 LEU A N 1
ATOM 1517 C CA . LEU A 1 205 ? 0.123 11.031 -5.511 1.00 98.88 205 LEU A CA 1
ATOM 1518 C C . LEU A 1 205 ? -0.432 11.903 -4.371 1.00 98.88 205 LEU A C 1
ATOM 1520 O O . LEU A 1 205 ? -1.192 11.413 -3.534 1.00 98.88 205 LEU A O 1
ATOM 1524 N N . ALA A 1 206 ? -0.083 13.192 -4.347 1.00 98.88 206 ALA A N 1
ATOM 1525 C CA . ALA A 1 206 ? -0.647 14.159 -3.410 1.00 98.88 206 ALA A CA 1
ATOM 1526 C C . ALA A 1 206 ? -2.157 14.328 -3.613 1.00 98.88 206 ALA A C 1
ATOM 1528 O O . ALA A 1 206 ? -2.897 14.287 -2.631 1.00 98.88 206 ALA A O 1
ATOM 1529 N N . ASP A 1 207 ? -2.603 14.432 -4.865 1.00 98.81 207 ASP A N 1
ATOM 1530 C CA . ASP A 1 207 ? -4.019 14.549 -5.220 1.00 98.81 207 ASP A CA 1
ATOM 1531 C C . ASP A 1 207 ? -4.814 13.297 -4.831 1.00 98.81 207 ASP A C 1
ATOM 1533 O O . ASP A 1 207 ? -5.912 13.414 -4.288 1.00 98.81 207 ASP A O 1
ATOM 1537 N N . ILE A 1 208 ? -4.242 12.100 -5.016 1.00 98.94 208 ILE A N 1
ATOM 1538 C CA . ILE A 1 208 ? -4.842 10.837 -4.554 1.00 98.94 208 ILE A CA 1
ATOM 1539 C C . ILE A 1 208 ? -5.046 10.869 -3.034 1.00 98.94 208 ILE A C 1
ATOM 1541 O O . ILE A 1 208 ? -6.147 10.619 -2.541 1.00 98.94 208 ILE A O 1
ATOM 1545 N N . VAL A 1 209 ? -3.991 11.186 -2.277 1.00 98.94 209 VAL A N 1
ATOM 1546 C CA . VAL A 1 209 ? -4.029 11.225 -0.805 1.00 98.94 209 VAL A CA 1
ATOM 1547 C C . VAL A 1 209 ? -5.029 12.267 -0.301 1.00 98.94 209 VAL A C 1
ATOM 1549 O O . VAL A 1 209 ? -5.843 11.976 0.580 1.00 98.94 209 VAL A O 1
ATOM 1552 N N . ASP A 1 210 ? -4.995 13.475 -0.857 1.00 98.88 210 ASP A N 1
ATOM 1553 C CA . ASP A 1 210 ? -5.86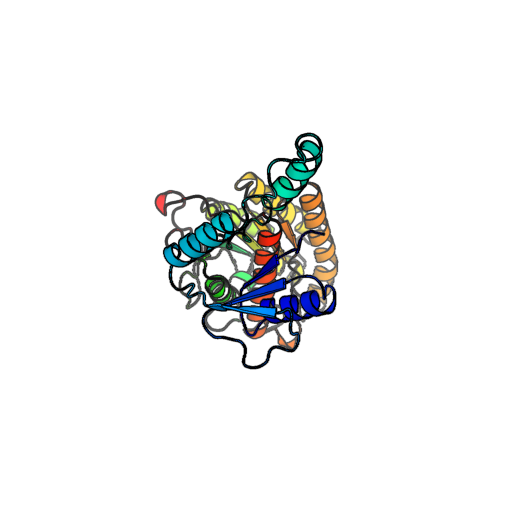7 14.568 -0.435 1.00 98.88 210 ASP A CA 1
ATOM 1554 C C . ASP A 1 210 ? -7.327 14.311 -0.851 1.00 98.88 210 ASP A C 1
ATOM 1556 O O . ASP A 1 210 ? -8.246 14.595 -0.078 1.00 98.88 210 ASP A O 1
ATOM 1560 N N . GLY A 1 211 ? -7.551 13.698 -2.017 1.00 98.88 211 GLY A N 1
ATOM 1561 C CA . GLY A 1 211 ? -8.859 13.238 -2.481 1.00 98.88 211 GLY A CA 1
ATOM 1562 C C . GLY A 1 211 ? -9.466 12.176 -1.563 1.00 98.88 211 GLY A C 1
ATOM 1563 O O . GLY A 1 211 ? -10.624 12.306 -1.154 1.00 98.88 211 GLY A O 1
ATOM 1564 N N . ILE A 1 212 ? -8.672 11.183 -1.152 1.00 98.88 212 ILE A N 1
ATOM 1565 C CA . ILE A 1 212 ? -9.088 10.172 -0.172 1.00 98.88 212 ILE A CA 1
ATOM 1566 C C . ILE A 1 212 ? -9.489 10.838 1.146 1.00 98.88 212 ILE A C 1
ATOM 1568 O O . ILE A 1 212 ? -10.579 10.569 1.644 1.00 98.88 212 ILE A O 1
ATOM 1572 N N . PHE A 1 213 ? -8.677 11.753 1.690 1.00 98.81 213 PHE A N 1
ATOM 1573 C CA . PHE A 1 213 ? -9.030 12.470 2.922 1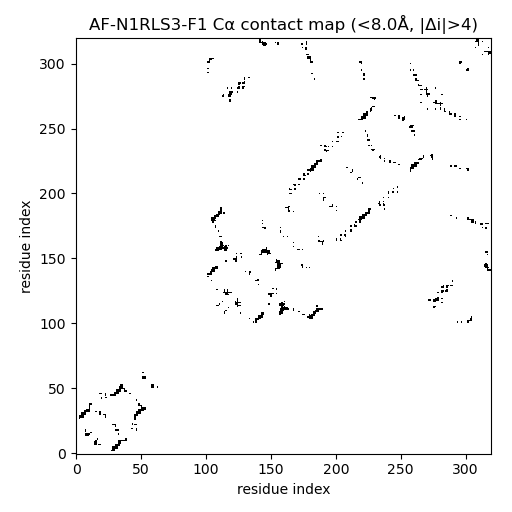.00 98.81 213 PHE A CA 1
ATOM 1574 C C . PHE A 1 213 ? -10.243 13.392 2.772 1.00 98.81 213 PHE A C 1
ATOM 1576 O O . PHE A 1 213 ? -10.919 13.668 3.763 1.00 98.81 213 PHE A O 1
ATOM 1583 N N . LYS A 1 214 ? -10.514 13.909 1.570 1.00 98.56 214 LYS A N 1
ATOM 1584 C CA . LYS A 1 214 ? -11.701 14.728 1.300 1.00 98.56 214 LYS A CA 1
ATOM 1585 C C . LYS A 1 214 ? -12.974 13.890 1.377 1.00 98.56 214 LYS A C 1
ATOM 1587 O O . LYS A 1 214 ? -13.955 14.343 1.957 1.00 98.56 214 LYS A O 1
ATOM 1592 N N . VAL A 1 215 ? -12.955 12.682 0.813 1.00 98.00 215 VAL A N 1
ATOM 1593 C CA . VAL A 1 215 ? -14.101 11.766 0.866 1.00 98.00 215 VAL A CA 1
ATOM 1594 C C . VAL A 1 215 ? -14.206 11.132 2.250 1.00 98.00 215 VAL A C 1
ATOM 1596 O O . VAL A 1 215 ? -15.265 11.197 2.867 1.00 98.00 215 VAL A O 1
ATOM 1599 N N . ALA A 1 216 ? -13.114 10.567 2.767 1.00 97.88 216 ALA A N 1
ATOM 1600 C CA . ALA A 1 216 ? -13.026 9.858 4.040 1.00 97.88 216 ALA A CA 1
ATOM 1601 C C . ALA A 1 216 ? -12.093 10.575 5.037 1.00 97.88 216 ALA A C 1
ATOM 1603 O O . ALA A 1 216 ? -10.943 10.180 5.208 1.00 97.88 216 ALA A O 1
ATOM 1604 N N . PRO A 1 217 ? -12.560 11.634 5.724 1.00 97.00 217 PRO A N 1
ATOM 1605 C CA . PRO A 1 217 ? -11.709 12.439 6.609 1.00 97.00 217 PRO A CA 1
ATOM 1606 C C . PRO A 1 217 ? -11.215 11.711 7.867 1.00 97.00 217 PRO A C 1
ATOM 1608 O O . PRO A 1 217 ? -10.266 12.176 8.495 1.00 97.00 217 PRO A O 1
ATOM 1611 N N . ASP A 1 218 ? -11.847 10.600 8.242 1.00 95.62 218 ASP A N 1
ATOM 1612 C CA . ASP A 1 218 ? -11.518 9.760 9.396 1.00 95.62 218 ASP A CA 1
ATOM 1613 C C . ASP A 1 218 ? -10.638 8.548 9.050 1.00 95.62 218 ASP A C 1
ATOM 1615 O O . ASP A 1 218 ? -10.259 7.797 9.949 1.00 95.62 218 ASP A O 1
ATOM 1619 N N . VAL A 1 219 ? -10.298 8.356 7.771 1.00 98.62 219 VAL A N 1
ATOM 1620 C CA . VAL A 1 219 ? -9.468 7.234 7.326 1.00 98.62 219 VAL A CA 1
ATOM 1621 C C . VAL A 1 219 ? -8.028 7.371 7.808 1.00 98.62 219 VAL A C 1
ATOM 1623 O O . VAL A 1 219 ? -7.492 8.474 7.921 1.00 98.62 219 VAL A O 1
ATOM 1626 N N . THR A 1 220 ? -7.375 6.237 8.038 1.00 98.88 220 THR A N 1
ATOM 1627 C CA . THR A 1 220 ? -5.920 6.176 8.166 1.00 98.88 220 THR A CA 1
ATOM 1628 C C . THR A 1 220 ? -5.306 5.712 6.852 1.00 98.88 220 THR A C 1
ATOM 1630 O O . THR A 1 220 ? -5.674 4.666 6.321 1.00 98.88 220 THR A O 1
ATOM 1633 N N . ILE A 1 221 ? -4.343 6.471 6.333 1.00 98.94 221 ILE A N 1
ATOM 1634 C CA . ILE A 1 221 ? -3.577 6.099 5.142 1.00 98.94 221 ILE A CA 1
ATOM 1635 C C . ILE A 1 221 ? -2.220 5.541 5.570 1.00 98.94 221 ILE A C 1
ATOM 1637 O O . ILE A 1 221 ? -1.435 6.202 6.245 1.00 98.94 221 ILE A O 1
ATOM 1641 N N . CYS A 1 222 ? -1.907 4.335 5.129 1.00 98.94 222 CYS A N 1
ATOM 1642 C CA . CYS A 1 222 ? -0.565 3.780 5.164 1.00 98.94 222 CYS A CA 1
ATOM 1643 C C . CYS A 1 222 ? 0.010 3.910 3.747 1.00 98.94 222 CYS A C 1
ATOM 1645 O O . CYS A 1 222 ? -0.477 3.261 2.824 1.00 98.94 222 CYS A O 1
ATOM 1647 N N . LEU A 1 223 ? 1.017 4.764 3.556 1.00 98.94 223 LEU A N 1
ATOM 1648 C CA . LEU A 1 223 ? 1.621 5.040 2.251 1.00 98.94 223 LEU A CA 1
ATOM 1649 C C . LEU A 1 223 ? 3.061 4.527 2.224 1.00 98.94 223 LEU A C 1
ATOM 1651 O O . LEU A 1 223 ? 3.913 5.000 2.977 1.00 98.94 223 LEU A O 1
ATOM 1655 N N . ALA A 1 224 ? 3.328 3.570 1.343 1.00 98.88 224 ALA A N 1
ATOM 1656 C CA . ALA A 1 224 ? 4.670 3.068 1.106 1.00 98.88 224 ALA A CA 1
ATOM 1657 C C . ALA A 1 224 ? 5.346 3.877 -0.015 1.00 98.88 224 ALA A C 1
ATOM 1659 O O . ALA A 1 224 ? 4.752 4.040 -1.086 1.00 98.88 224 ALA A O 1
ATOM 1660 N N . PRO A 1 225 ? 6.587 4.359 0.185 1.00 98.75 225 PRO A N 1
ATOM 1661 C CA . PRO A 1 225 ? 7.469 4.687 -0.930 1.00 98.75 225 PRO A CA 1
ATOM 1662 C C . PRO A 1 225 ? 7.628 3.472 -1.860 1.00 98.75 225 PRO A C 1
ATOM 1664 O O . PRO A 1 225 ? 7.490 2.331 -1.416 1.00 98.75 225 PRO A O 1
ATOM 1667 N N . VAL A 1 226 ? 7.929 3.706 -3.139 1.00 98.75 226 VAL A N 1
ATOM 1668 C CA . VAL A 1 226 ? 8.109 2.624 -4.120 1.00 98.75 226 VAL A CA 1
ATOM 1669 C C . VAL A 1 226 ? 9.277 1.741 -3.680 1.00 98.75 226 VAL A C 1
ATOM 1671 O O . VAL A 1 226 ? 10.352 2.254 -3.358 1.00 98.75 226 VAL A O 1
ATOM 1674 N N . ILE A 1 227 ? 9.053 0.425 -3.637 1.00 98.75 227 ILE A N 1
ATOM 1675 C CA . ILE A 1 227 ? 10.072 -0.562 -3.256 1.00 98.75 227 ILE A CA 1
ATOM 1676 C C . ILE A 1 227 ? 11.296 -0.522 -4.178 1.00 98.75 227 ILE A C 1
ATOM 1678 O O . ILE A 1 227 ? 11.236 -0.030 -5.305 1.00 98.75 227 ILE A O 1
ATOM 1682 N N . TRP A 1 228 ? 12.408 -1.073 -3.692 1.00 98.50 228 TRP A N 1
ATOM 1683 C CA . TRP A 1 228 ? 13.611 -1.249 -4.496 1.00 98.50 228 TRP A CA 1
ATOM 1684 C C . TRP A 1 228 ? 13.340 -2.129 -5.727 1.00 98.50 228 TRP A C 1
ATOM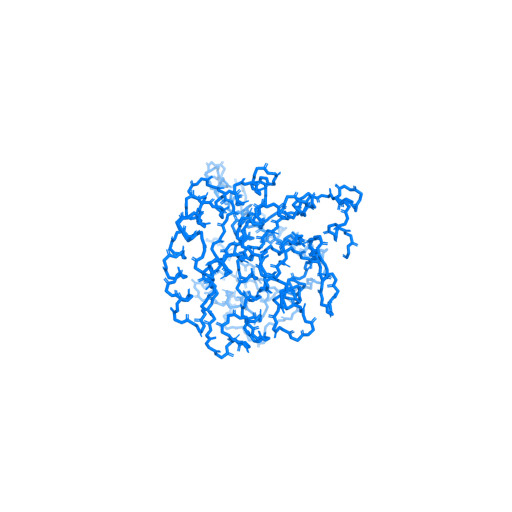 1686 O O . TRP A 1 228 ? 12.607 -3.117 -5.645 1.00 98.50 228 TRP A O 1
ATOM 1696 N N . ALA A 1 229 ? 13.958 -1.776 -6.852 1.00 97.56 229 ALA A N 1
ATOM 1697 C CA . ALA A 1 229 ? 13.899 -2.521 -8.100 1.00 97.56 229 ALA A CA 1
ATOM 1698 C C . ALA A 1 229 ? 15.296 -2.993 -8.517 1.00 97.56 229 ALA A C 1
ATOM 1700 O O . ALA A 1 229 ? 16.268 -2.236 -8.490 1.00 97.56 229 ALA A O 1
ATOM 1701 N N . ASN A 1 230 ? 15.382 -4.227 -9.010 1.00 98.19 230 ASN A N 1
ATOM 1702 C CA . ASN A 1 230 ? 16.580 -4.788 -9.630 1.00 98.19 230 ASN A CA 1
ATOM 1703 C C . ASN A 1 230 ? 16.726 -4.329 -11.095 1.00 98.19 230 ASN A C 1
ATOM 1705 O O . ASN A 1 230 ? 16.980 -5.127 -11.996 1.00 98.19 230 ASN A O 1
ATOM 1709 N N . ASP A 1 231 ? 16.544 -3.031 -11.332 1.00 98.50 231 ASP A N 1
ATOM 1710 C CA . ASP A 1 231 ? 16.786 -2.353 -12.601 1.00 98.50 231 ASP A CA 1
ATOM 1711 C C . ASP A 1 231 ? 17.393 -0.974 -12.318 1.00 98.50 231 ASP A C 1
ATOM 1713 O O . ASP A 1 231 ? 16.828 -0.163 -11.583 1.00 98.50 231 ASP A O 1
ATOM 1717 N N . LYS A 1 232 ? 18.567 -0.690 -12.895 1.00 98.44 232 LYS A N 1
ATOM 1718 C CA . LYS A 1 232 ? 19.335 0.523 -12.566 1.00 98.44 232 LYS A CA 1
ATOM 1719 C C . LYS A 1 232 ? 18.607 1.812 -12.952 1.00 98.44 232 LYS A C 1
ATOM 1721 O O . LYS A 1 232 ? 18.716 2.803 -12.231 1.00 98.44 232 LYS A O 1
ATOM 1726 N N . LYS A 1 233 ? 17.900 1.823 -14.086 1.00 98.44 233 LYS A N 1
ATOM 1727 C CA . LYS A 1 233 ? 17.208 3.020 -14.583 1.00 98.44 233 LYS A CA 1
ATOM 1728 C C . LYS A 1 233 ? 15.986 3.303 -13.715 1.00 98.44 233 LYS A C 1
ATOM 1730 O O . LYS A 1 233 ? 15.809 4.430 -13.255 1.00 98.44 233 LYS A O 1
ATOM 1735 N N . MET A 1 234 ? 15.181 2.277 -13.457 1.00 98.50 234 MET A N 1
ATOM 1736 C CA . MET A 1 234 ? 14.018 2.365 -12.584 1.00 98.50 234 MET A CA 1
ATOM 1737 C C . MET A 1 234 ? 14.413 2.751 -11.156 1.00 98.50 234 MET A C 1
ATOM 1739 O O . MET A 1 234 ? 13.762 3.608 -10.553 1.00 98.50 234 MET A O 1
ATOM 1743 N N . GLN A 1 235 ? 15.490 2.171 -10.620 1.00 98.69 235 GLN A N 1
ATOM 1744 C CA . GLN A 1 235 ? 15.964 2.495 -9.277 1.00 98.69 235 GLN A CA 1
ATOM 1745 C C . GLN A 1 235 ? 16.414 3.957 -9.182 1.00 98.69 235 GLN A C 1
ATOM 1747 O O . GLN A 1 235 ? 15.999 4.653 -8.263 1.00 98.69 235 GLN A O 1
ATOM 1752 N N . ALA A 1 236 ? 17.152 4.471 -10.172 1.00 98.81 236 ALA A N 1
ATOM 1753 C CA . ALA A 1 236 ? 17.556 5.879 -10.194 1.00 98.81 236 ALA A CA 1
ATOM 1754 C C . ALA A 1 236 ? 16.359 6.852 -10.235 1.00 98.81 236 ALA A C 1
ATOM 1756 O O . ALA A 1 236 ? 16.421 7.941 -9.661 1.00 98.81 236 ALA A O 1
ATOM 1757 N N . ASN A 1 237 ? 15.259 6.474 -10.896 1.00 98.81 237 ASN A N 1
ATOM 1758 C CA . ASN A 1 237 ? 14.013 7.246 -10.862 1.00 98.81 237 ASN A CA 1
ATOM 1759 C C . ASN A 1 237 ? 13.353 7.167 -9.477 1.00 98.81 237 ASN A C 1
ATOM 1761 O O . ASN A 1 237 ? 12.965 8.189 -8.909 1.00 98.81 237 ASN A O 1
ATOM 1765 N N . THR A 1 238 ? 13.299 5.966 -8.902 1.00 98.62 238 THR A N 1
ATOM 1766 C CA . THR A 1 238 ? 12.745 5.701 -7.567 1.00 98.62 238 THR A CA 1
ATOM 1767 C C . THR A 1 238 ? 13.487 6.476 -6.472 1.00 98.62 238 THR A C 1
ATOM 1769 O O . THR A 1 238 ? 12.850 7.070 -5.601 1.00 98.62 238 THR A O 1
ATOM 1772 N N . ASP A 1 239 ? 14.816 6.567 -6.556 1.00 98.69 239 ASP A N 1
ATOM 1773 C CA . ASP A 1 239 ? 15.664 7.311 -5.616 1.00 98.69 239 ASP A CA 1
ATOM 1774 C C . ASP A 1 239 ? 15.368 8.820 -5.622 1.00 98.69 239 ASP A C 1
ATOM 1776 O O . ASP A 1 239 ? 15.478 9.478 -4.587 1.00 98.69 239 ASP A O 1
ATOM 1780 N N . LYS A 1 240 ? 14.932 9.373 -6.762 1.00 98.69 240 LYS A N 1
ATOM 1781 C CA . LYS A 1 240 ? 14.491 10.776 -6.882 1.00 98.69 240 LYS A CA 1
ATOM 1782 C C . LYS A 1 240 ? 13.041 10.979 -6.439 1.00 98.69 240 LYS A C 1
ATOM 1784 O O . LYS A 1 240 ? 12.689 12.049 -5.938 1.00 98.69 240 LYS A O 1
ATOM 1789 N N . PHE A 1 241 ? 12.191 9.975 -6.633 1.00 98.81 241 PHE A N 1
ATOM 1790 C CA . PHE A 1 241 ? 10.765 10.045 -6.324 1.00 98.81 241 PHE A CA 1
ATOM 1791 C C . PHE A 1 241 ? 10.471 9.849 -4.831 1.00 98.81 241 PHE A C 1
ATOM 1793 O O . PHE A 1 241 ? 9.760 10.648 -4.222 1.00 98.81 241 PHE A O 1
ATOM 1800 N N . ASN A 1 242 ? 11.059 8.831 -4.201 1.00 98.88 242 ASN A N 1
ATOM 1801 C CA . ASN A 1 242 ? 10.756 8.458 -2.818 1.00 98.88 242 ASN A CA 1
ATOM 1802 C C . ASN A 1 242 ? 10.993 9.578 -1.777 1.00 98.88 242 ASN A C 1
ATOM 1804 O O . ASN A 1 242 ? 10.175 9.705 -0.861 1.00 98.88 242 ASN A O 1
ATOM 1808 N N . PRO A 1 243 ? 12.029 10.439 -1.875 1.00 98.81 243 PRO A N 1
ATOM 1809 C CA . PRO A 1 243 ? 12.158 11.608 -0.997 1.00 98.81 243 PRO A CA 1
ATOM 1810 C C . PRO A 1 243 ? 10.968 12.580 -1.081 1.00 98.81 243 PRO A C 1
ATOM 1812 O O . PRO A 1 243 ? 10.567 13.164 -0.069 1.00 98.8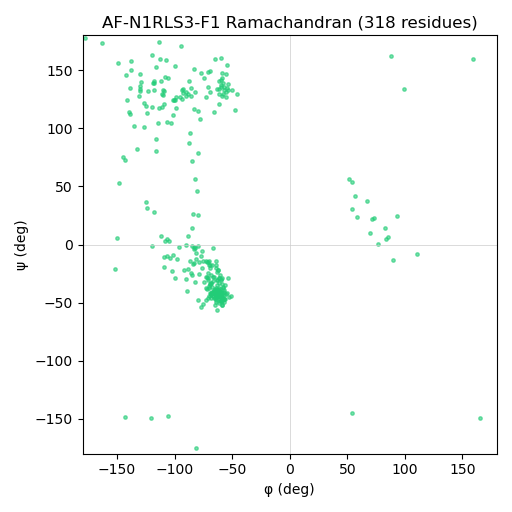1 243 PRO A O 1
ATOM 1815 N N . GLN A 1 244 ? 10.355 12.720 -2.259 1.00 98.81 244 GLN A N 1
ATOM 1816 C CA . GLN A 1 244 ? 9.168 13.557 -2.454 1.00 98.81 244 GLN A CA 1
ATOM 1817 C C . GLN A 1 244 ? 7.932 12.915 -1.812 1.00 98.81 244 GLN A C 1
ATOM 1819 O O . GLN A 1 244 ? 7.160 13.611 -1.153 1.00 98.81 244 GLN A O 1
ATOM 1824 N N . VAL A 1 245 ? 7.792 11.585 -1.898 1.00 98.88 245 VAL A N 1
ATOM 1825 C CA . VAL A 1 245 ? 6.737 10.828 -1.193 1.00 98.88 245 VAL A CA 1
ATOM 1826 C C . VAL A 1 245 ? 6.833 11.038 0.322 1.00 98.88 245 VAL A C 1
ATOM 1828 O O . VAL A 1 245 ? 5.845 11.377 0.973 1.00 98.88 245 VAL A O 1
ATOM 1831 N N . ARG A 1 246 ? 8.037 10.929 0.896 1.00 98.81 246 ARG A N 1
ATOM 1832 C CA . ARG A 1 246 ? 8.265 11.183 2.332 1.00 98.81 246 ARG A CA 1
ATOM 1833 C C . ARG A 1 246 ? 7.955 12.623 2.734 1.00 98.81 246 ARG A C 1
ATOM 1835 O O . ARG A 1 246 ? 7.369 12.864 3.794 1.00 98.81 246 ARG A O 1
ATOM 1842 N N . SER A 1 247 ? 8.299 13.584 1.879 1.00 98.75 247 SER A N 1
ATOM 1843 C CA . SER A 1 247 ? 7.980 15.000 2.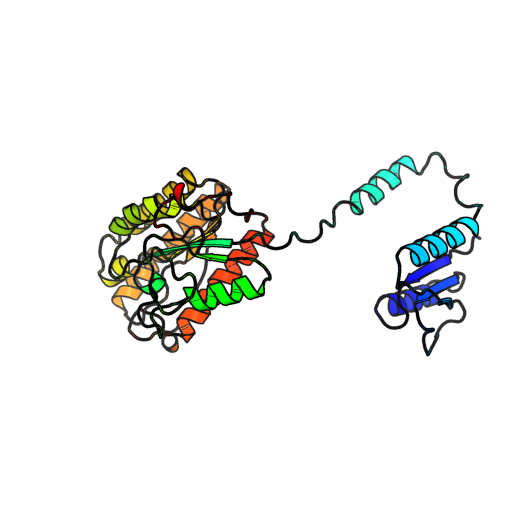094 1.00 98.75 247 SER A CA 1
ATOM 1844 C C . SER A 1 247 ? 6.469 15.247 2.079 1.00 98.75 247 SER A C 1
ATOM 1846 O O . SER A 1 247 ? 5.947 15.941 2.954 1.00 98.75 247 SER A O 1
ATOM 1848 N N . LEU A 1 248 ? 5.747 14.620 1.144 1.00 98.56 248 LEU A N 1
ATOM 1849 C CA . LEU A 1 248 ? 4.286 14.628 1.075 1.00 98.56 248 LEU A CA 1
ATOM 1850 C C . LEU A 1 248 ? 3.670 14.085 2.368 1.00 98.56 248 LEU A C 1
ATOM 1852 O O . LEU A 1 248 ? 2.811 14.759 2.941 1.00 98.56 248 LEU A O 1
ATOM 1856 N N . ILE A 1 249 ? 4.127 12.925 2.853 1.00 98.81 249 ILE A N 1
ATOM 1857 C CA . ILE A 1 249 ? 3.641 12.306 4.099 1.00 98.81 249 ILE A CA 1
ATOM 1858 C C . ILE A 1 249 ? 3.865 13.256 5.275 1.00 98.81 249 ILE A C 1
ATOM 1860 O O . ILE A 1 249 ? 2.918 13.608 5.980 1.00 98.81 249 ILE A O 1
ATOM 1864 N N . SER A 1 250 ? 5.097 13.745 5.429 1.00 98.69 250 SER A N 1
ATOM 1865 C CA . SER A 1 250 ? 5.482 14.661 6.507 1.00 98.69 250 SER A CA 1
ATOM 1866 C C . SER A 1 250 ? 4.633 15.937 6.506 1.00 98.69 250 SER A C 1
ATOM 1868 O O . SER A 1 250 ? 4.200 16.412 7.557 1.00 98.69 250 SER A O 1
ATOM 1870 N N . ALA A 1 251 ? 4.339 16.497 5.329 1.00 98.69 251 ALA A N 1
ATOM 1871 C CA . ALA A 1 251 ? 3.492 17.679 5.198 1.00 98.69 251 ALA A CA 1
ATOM 1872 C C . ALA A 1 251 ? 2.043 17.422 5.651 1.00 98.69 251 ALA A C 1
ATOM 1874 O O . ALA A 1 251 ? 1.439 18.283 6.295 1.00 98.69 251 ALA A O 1
ATOM 1875 N N . ARG A 1 252 ? 1.479 16.242 5.362 1.00 98.56 252 ARG A N 1
ATOM 1876 C CA . ARG A 1 252 ? 0.127 15.861 5.810 1.00 98.56 252 ARG A CA 1
ATOM 1877 C C . ARG A 1 252 ? 0.095 15.549 7.310 1.00 98.56 252 ARG A C 1
ATOM 1879 O O . ARG A 1 252 ? -0.838 15.980 7.988 1.00 98.56 252 ARG A O 1
ATOM 1886 N N . GLN A 1 253 ? 1.137 14.921 7.854 1.00 98.31 253 GLN A N 1
ATOM 1887 C CA . GLN A 1 253 ? 1.287 14.715 9.301 1.00 98.31 253 GLN A CA 1
ATOM 1888 C C . GLN A 1 253 ? 1.349 16.043 10.072 1.00 98.31 253 GLN A C 1
ATOM 1890 O O . GLN A 1 253 ? 0.665 16.191 11.082 1.00 98.31 253 GLN A O 1
ATOM 1895 N N . LYS A 1 254 ? 2.074 17.055 9.565 1.00 98.38 254 LYS A N 1
ATOM 1896 C CA . LYS A 1 254 ? 2.083 18.420 10.141 1.00 98.38 254 LYS A CA 1
ATOM 1897 C C . LYS A 1 254 ? 0.694 19.069 10.150 1.00 98.38 254 LYS A C 1
ATOM 1899 O O . LYS A 1 254 ? 0.377 19.838 11.050 1.00 98.38 254 LYS A O 1
ATOM 1904 N N . LYS A 1 255 ? -0.161 18.712 9.186 1.00 98.06 255 LYS A N 1
ATOM 1905 C CA . LYS A 1 255 ? -1.583 19.095 9.131 1.00 98.06 255 LYS A CA 1
ATOM 1906 C C . LYS A 1 255 ? -2.496 18.160 9.941 1.00 98.06 255 LYS A C 1
ATOM 1908 O O . LYS A 1 255 ? -3.712 18.200 9.769 1.00 98.06 255 LYS A O 1
ATOM 1913 N N . ARG A 1 256 ? -1.926 17.318 10.812 1.00 97.75 256 ARG A N 1
ATOM 1914 C CA . ARG A 1 256 ? -2.620 16.356 11.689 1.00 97.75 256 ARG A CA 1
ATOM 1915 C C . ARG A 1 256 ? -3.478 15.331 10.936 1.00 97.75 256 ARG A C 1
ATOM 1917 O O . ARG A 1 256 ? -4.415 14.782 11.504 1.00 97.75 256 ARG A O 1
ATOM 1924 N N . LYS A 1 257 ? -3.174 15.062 9.662 1.00 98.62 257 LYS A N 1
ATOM 1925 C CA . LYS A 1 257 ? -3.803 13.966 8.913 1.00 98.62 257 LYS A CA 1
ATOM 1926 C C . LYS A 1 257 ? -3.240 12.625 9.379 1.00 98.62 257 LYS A C 1
ATOM 1928 O O . LYS A 1 257 ? -2.044 12.519 9.653 1.00 98.62 257 LYS A O 1
ATOM 1933 N N . HIS A 1 258 ? -4.091 11.603 9.429 1.00 98.69 258 HIS A N 1
ATOM 1934 C CA . HIS A 1 258 ? -3.711 10.245 9.821 1.00 98.69 258 HIS A CA 1
ATOM 1935 C C . HIS A 1 258 ? -3.043 9.524 8.649 1.00 98.69 258 HIS A C 1
ATOM 1937 O O . HIS A 1 258 ? -3.672 8.750 7.930 1.00 98.69 258 HIS A O 1
ATOM 1943 N N . ILE A 1 259 ? -1.767 9.823 8.418 1.00 98.88 259 ILE A N 1
ATOM 1944 C CA . ILE A 1 259 ? -0.959 9.169 7.389 1.00 98.88 259 ILE A CA 1
ATOM 1945 C C . ILE A 1 259 ? 0.368 8.687 7.974 1.00 98.88 259 ILE A C 1
ATOM 1947 O O . ILE A 1 259 ? 1.033 9.427 8.703 1.00 98.88 25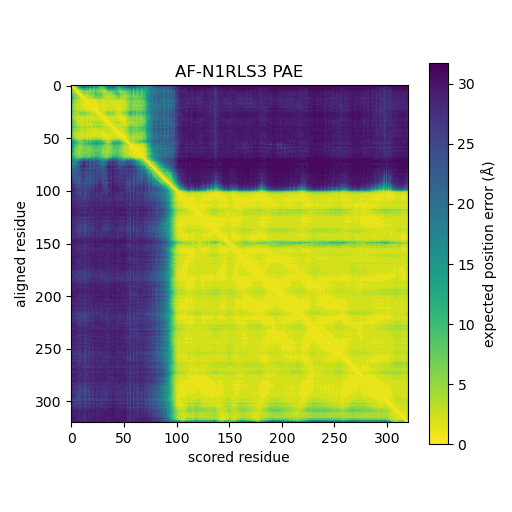9 ILE A O 1
ATOM 1951 N N . LEU A 1 260 ? 0.752 7.450 7.663 1.00 98.69 260 LEU A N 1
ATOM 1952 C CA . LEU A 1 260 ? 2.039 6.859 8.036 1.00 98.69 260 LEU A CA 1
ATOM 1953 C C . LEU A 1 260 ? 2.844 6.494 6.797 1.00 98.69 260 LEU A C 1
ATOM 1955 O O . LEU A 1 260 ? 2.296 5.971 5.827 1.00 98.69 260 LEU A O 1
ATOM 1959 N N . GLU A 1 261 ? 4.152 6.729 6.875 1.00 98.69 261 GLU A N 1
ATOM 1960 C CA . GLU A 1 261 ? 5.106 6.097 5.970 1.00 98.69 261 GLU A CA 1
ATOM 1961 C C . GLU A 1 261 ? 5.215 4.614 6.310 1.00 98.69 261 GLU A C 1
ATOM 1963 O O . GLU A 1 261 ? 5.334 4.241 7.478 1.00 98.69 261 GLU A O 1
ATOM 1968 N N . VAL A 1 262 ? 5.206 3.775 5.278 1.00 98.81 262 VAL A N 1
ATOM 1969 C CA . VAL A 1 262 ? 5.465 2.342 5.404 1.00 98.81 262 VAL A CA 1
ATOM 1970 C C . VAL A 1 262 ? 6.736 2.003 4.636 1.00 98.81 262 VAL A C 1
ATOM 1972 O O . VAL A 1 262 ? 6.672 1.731 3.439 1.00 98.81 262 VAL A O 1
ATOM 1975 N N . PRO A 1 263 ? 7.910 2.048 5.286 1.00 97.19 263 PRO A N 1
ATOM 1976 C CA . PRO A 1 263 ? 9.140 1.601 4.655 1.00 97.19 263 PRO A CA 1
ATOM 1977 C C . PRO A 1 263 ? 9.102 0.079 4.485 1.00 97.19 263 PRO A C 1
ATOM 1979 O O . PRO A 1 263 ? 8.808 -0.657 5.430 1.00 97.19 263 PRO A O 1
ATOM 1982 N N . ILE A 1 264 ? 9.416 -0.386 3.279 1.00 98.19 264 ILE A N 1
ATOM 1983 C CA . ILE A 1 264 ? 9.450 -1.805 2.927 1.00 98.19 264 ILE A CA 1
ATOM 1984 C C . ILE A 1 264 ? 10.842 -2.111 2.371 1.00 98.19 264 ILE A C 1
ATOM 1986 O O . ILE A 1 264 ? 11.215 -1.615 1.310 1.00 98.19 264 ILE A O 1
ATOM 1990 N N . ASP A 1 265 ? 11.607 -2.914 3.108 1.00 95.50 265 ASP A N 1
ATOM 1991 C CA . ASP A 1 265 ? 12.971 -3.313 2.746 1.00 95.50 265 ASP A CA 1
ATOM 1992 C C . ASP A 1 265 ? 12.941 -4.567 1.858 1.00 95.50 265 ASP A C 1
ATOM 1994 O O . ASP A 1 265 ? 12.956 -5.696 2.352 1.00 95.50 265 ASP A O 1
ATOM 1998 N N . ILE A 1 266 ? 12.821 -4.350 0.547 1.00 97.81 266 ILE A N 1
ATOM 1999 C CA . ILE A 1 266 ? 12.899 -5.390 -0.486 1.00 97.81 266 ILE A CA 1
ATOM 2000 C C . ILE A 1 266 ? 14.332 -5.476 -1.001 1.00 97.81 266 ILE A C 1
ATOM 2002 O O . ILE A 1 266 ? 14.943 -4.462 -1.339 1.00 97.81 266 ILE A O 1
ATOM 2006 N N . LYS A 1 267 ? 14.847 -6.700 -1.096 1.00 97.19 267 LYS A N 1
ATOM 2007 C CA . LYS A 1 267 ? 16.160 -7.025 -1.658 1.00 97.19 267 LYS A CA 1
ATOM 2008 C C . LYS A 1 267 ? 16.004 -7.828 -2.941 1.00 97.19 267 LYS A C 1
ATOM 2010 O O . LYS A 1 267 ? 14.906 -8.231 -3.315 1.00 97.19 267 LYS A O 1
ATOM 2015 N N . LYS A 1 268 ? 17.119 -8.096 -3.617 1.00 97.94 268 LYS A N 1
ATOM 2016 C CA . LYS A 1 268 ? 17.124 -8.871 -4.862 1.00 97.94 268 LYS A CA 1
ATOM 2017 C C . LYS A 1 268 ? 16.498 -10.256 -4.694 1.00 97.94 268 LYS A C 1
ATOM 2019 O O . LYS A 1 268 ? 15.776 -10.695 -5.579 1.00 97.94 268 LYS A O 1
ATOM 2024 N N . GLU A 1 269 ? 16.745 -10.916 -3.568 1.00 98.19 269 GLU A N 1
ATOM 2025 C CA . GLU A 1 269 ? 16.232 -12.261 -3.278 1.00 98.19 269 GLU A CA 1
ATOM 2026 C C . GLU A 1 269 ? 14.724 -12.266 -2.994 1.00 98.19 269 GLU A C 1
ATOM 2028 O O . GLU A 1 269 ? 14.099 -13.318 -3.032 1.00 98.19 269 GLU A O 1
ATOM 2033 N N . ASP A 1 270 ? 14.136 -11.096 -2.736 1.00 98.56 270 ASP A N 1
ATOM 2034 C CA . ASP A 1 270 ? 12.710 -10.917 -2.461 1.00 98.56 270 ASP A CA 1
ATOM 2035 C C . ASP A 1 270 ? 11.892 -10.659 -3.734 1.00 98.56 270 ASP A C 1
ATOM 2037 O O . ASP A 1 270 ? 10.681 -10.453 -3.655 1.00 98.56 270 ASP A O 1
ATOM 2041 N N . LEU A 1 271 ? 12.535 -10.619 -4.904 1.00 98.62 271 LEU A N 1
ATOM 2042 C CA . LEU A 1 271 ? 11.888 -10.367 -6.188 1.00 98.62 271 LEU A CA 1
ATOM 2043 C C . LEU A 1 271 ? 11.772 -11.652 -7.016 1.00 98.62 271 LEU A C 1
ATOM 2045 O O . LEU A 1 271 ? 12.663 -12.501 -7.018 1.00 98.62 271 LEU A O 1
ATOM 2049 N N . GLY A 1 272 ? 10.662 -11.785 -7.743 1.00 97.25 272 GLY A N 1
ATOM 2050 C CA . GLY A 1 272 ? 10.483 -12.809 -8.778 1.00 97.25 272 GLY A CA 1
ATOM 2051 C C . GLY A 1 272 ? 10.979 -12.357 -10.157 1.00 97.25 272 GLY A C 1
ATOM 2052 O O . GLY A 1 272 ? 11.282 -13.188 -11.009 1.00 97.25 272 GLY A O 1
ATOM 2053 N N . ASP A 1 273 ? 11.081 -11.043 -10.374 1.00 97.31 273 ASP A N 1
ATOM 2054 C CA . ASP A 1 273 ? 11.656 -10.426 -11.573 1.00 97.31 273 ASP A CA 1
ATOM 2055 C C . ASP A 1 273 ? 12.444 -9.144 -11.219 1.00 97.31 273 ASP A C 1
ATOM 2057 O O . ASP A 1 273 ? 13.062 -9.066 -10.159 1.00 97.31 273 ASP A O 1
ATOM 2061 N N . SER A 1 274 ? 12.492 -8.139 -12.099 1.00 96.50 274 SER A N 1
ATOM 2062 C CA . SER A 1 274 ? 13.193 -6.883 -11.813 1.00 96.50 274 SER A CA 1
ATOM 2063 C C . SER A 1 274 ? 12.462 -5.945 -10.841 1.00 96.50 274 SER A C 1
ATOM 2065 O O . SER A 1 274 ? 13.088 -5.007 -10.354 1.00 96.50 274 SER A O 1
ATOM 2067 N N . LYS A 1 275 ? 11.173 -6.153 -10.539 1.00 97.38 275 LYS A N 1
ATOM 2068 C CA . LYS A 1 275 ? 10.368 -5.212 -9.729 1.00 97.38 275 LYS A CA 1
ATOM 2069 C C . LYS A 1 275 ? 9.222 -5.827 -8.922 1.00 97.38 275 LYS A C 1
ATOM 2071 O O . LYS A 1 275 ? 8.745 -5.194 -7.984 1.00 97.38 275 LYS A O 1
ATOM 2076 N N . HIS A 1 276 ? 8.732 -7.007 -9.282 1.00 98.69 276 HIS A N 1
ATOM 2077 C CA . HIS A 1 276 ? 7.642 -7.674 -8.583 1.00 98.69 276 HIS A CA 1
ATOM 2078 C C . HIS A 1 276 ? 8.197 -8.580 -7.481 1.00 98.69 276 HIS A C 1
ATOM 2080 O O . HIS A 1 276 ? 9.048 -9.429 -7.769 1.00 98.69 276 HIS A O 1
ATOM 2086 N N . PRO A 1 277 ? 7.708 -8.445 -6.236 1.00 98.75 277 PRO A N 1
ATOM 2087 C CA . PRO A 1 277 ? 8.070 -9.357 -5.166 1.00 98.75 277 PRO A CA 1
ATOM 2088 C C . PRO A 1 277 ? 7.713 -10.812 -5.489 1.00 98.75 277 PRO A C 1
ATOM 2090 O O . PRO A 1 277 ? 6.712 -11.085 -6.156 1.00 98.75 277 PRO A O 1
ATOM 2093 N N . ASN A 1 278 ? 8.523 -11.742 -4.995 1.00 98.62 278 ASN A N 1
ATOM 2094 C CA . ASN A 1 278 ? 8.121 -13.136 -4.832 1.00 98.62 278 ASN A CA 1
ATOM 2095 C C . ASN A 1 278 ? 7.318 -13.297 -3.524 1.00 98.62 278 ASN A C 1
ATOM 2097 O O . ASN A 1 278 ? 7.002 -12.311 -2.851 1.00 98.62 278 ASN A O 1
ATOM 2101 N N . ASP A 1 279 ? 6.959 -14.528 -3.162 1.00 98.62 279 ASP A N 1
ATOM 2102 C CA . ASP A 1 279 ? 6.132 -14.785 -1.976 1.00 98.62 279 ASP A CA 1
ATOM 2103 C C . ASP A 1 279 ? 6.784 -14.293 -0.667 1.00 98.62 279 ASP A C 1
ATOM 2105 O O . ASP A 1 279 ? 6.095 -13.699 0.167 1.00 98.62 279 ASP A O 1
ATOM 2109 N N . ASP A 1 280 ? 8.106 -14.432 -0.516 1.00 98.56 280 ASP A N 1
ATOM 2110 C CA . ASP A 1 280 ? 8.842 -13.947 0.662 1.00 98.56 280 ASP A CA 1
ATOM 2111 C C . ASP A 1 280 ? 8.866 -12.413 0.719 1.00 98.56 280 ASP A C 1
ATOM 2113 O O . ASP A 1 280 ? 8.619 -11.806 1.769 1.00 98.56 280 ASP A O 1
ATOM 2117 N N . GLY A 1 281 ? 9.084 -11.762 -0.426 1.00 98.75 281 GLY A N 1
ATOM 2118 C CA . GLY A 1 281 ? 8.984 -10.311 -0.543 1.00 98.75 281 GLY A CA 1
ATOM 2119 C C . GLY A 1 281 ? 7.581 -9.793 -0.218 1.00 98.75 281 GLY A C 1
ATOM 2120 O O . GLY A 1 281 ? 7.427 -8.793 0.490 1.00 98.75 281 GLY A O 1
ATOM 2121 N N . TYR A 1 282 ? 6.534 -10.498 -0.651 1.00 98.88 282 TYR A N 1
ATOM 2122 C CA . TYR A 1 282 ? 5.159 -10.159 -0.292 1.00 98.88 282 TYR A CA 1
ATOM 2123 C C . TYR A 1 282 ? 4.845 -10.385 1.194 1.00 98.88 282 TYR A C 1
ATOM 2125 O O . TYR A 1 282 ? 4.092 -9.590 1.767 1.00 98.88 282 TYR A O 1
ATOM 2133 N N . ASP A 1 283 ? 5.434 -11.386 1.861 1.00 98.81 283 ASP A N 1
ATOM 2134 C CA . ASP A 1 283 ? 5.311 -11.517 3.320 1.00 98.81 283 ASP A CA 1
ATOM 2135 C C . ASP A 1 283 ? 6.002 -10.354 4.050 1.00 98.81 283 ASP A C 1
ATOM 2137 O O . ASP A 1 283 ? 5.433 -9.793 4.992 1.00 98.81 283 ASP A O 1
ATOM 2141 N N . LYS A 1 284 ? 7.172 -9.898 3.573 1.00 98.88 284 LYS A N 1
ATOM 2142 C CA . LYS A 1 284 ? 7.834 -8.686 4.095 1.00 98.88 284 LYS A CA 1
ATOM 2143 C C . LYS A 1 284 ? 6.952 -7.448 3.959 1.00 98.88 284 LYS A C 1
ATOM 2145 O O . LYS A 1 284 ? 6.788 -6.711 4.935 1.00 98.88 284 LYS A O 1
ATOM 2150 N N . MET A 1 285 ? 6.327 -7.250 2.796 1.00 98.88 285 MET A N 1
ATOM 2151 C CA . MET A 1 285 ? 5.341 -6.180 2.604 1.00 98.88 285 MET A CA 1
ATOM 2152 C C . MET A 1 285 ? 4.185 -6.297 3.604 1.00 98.88 285 MET A C 1
ATOM 2154 O O . MET A 1 285 ? 3.828 -5.314 4.250 1.00 98.88 285 MET A O 1
ATOM 2158 N N . ALA A 1 286 ? 3.622 -7.495 3.787 1.00 98.94 286 ALA A N 1
ATOM 2159 C CA . ALA A 1 286 ? 2.539 -7.725 4.740 1.00 98.94 286 ALA A CA 1
ATOM 2160 C C . ALA A 1 286 ? 2.941 -7.406 6.191 1.00 98.94 286 ALA A C 1
ATOM 2162 O O . ALA A 1 286 ? 2.155 -6.812 6.931 1.00 98.94 286 ALA A O 1
ATOM 2163 N N . ASN A 1 287 ? 4.166 -7.752 6.597 1.00 98.88 287 ASN A N 1
ATOM 2164 C CA . ASN A 1 287 ? 4.697 -7.422 7.921 1.00 98.88 287 ASN A CA 1
ATOM 2165 C C . ASN A 1 287 ? 4.838 -5.903 8.113 1.00 98.88 287 ASN A C 1
ATOM 2167 O O . ASN A 1 287 ? 4.466 -5.380 9.167 1.00 98.88 287 ASN A O 1
ATOM 2171 N N . ALA A 1 288 ? 5.323 -5.185 7.096 1.00 98.94 288 ALA A N 1
ATOM 2172 C CA . ALA A 1 288 ? 5.439 -3.729 7.132 1.00 98.94 288 ALA A CA 1
ATOM 2173 C C . ALA A 1 288 ? 4.063 -3.045 7.224 1.00 98.94 288 ALA A C 1
ATOM 2175 O O . ALA A 1 288 ? 3.868 -2.167 8.069 1.00 98.94 288 ALA A O 1
ATOM 2176 N N . TRP A 1 289 ? 3.081 -3.499 6.435 1.00 98.94 289 TRP A N 1
ATOM 2177 C CA . TRP A 1 289 ? 1.704 -3.003 6.508 1.00 98.94 289 TRP A CA 1
ATOM 2178 C C . TRP A 1 289 ? 1.076 -3.228 7.881 1.00 98.94 289 TRP A C 1
ATOM 2180 O O . TRP A 1 289 ? 0.527 -2.294 8.462 1.00 98.94 289 TRP A O 1
ATOM 2190 N N . LEU A 1 290 ? 1.192 -4.439 8.436 1.00 98.81 290 LEU A N 1
ATOM 2191 C CA . LEU A 1 290 ? 0.672 -4.735 9.770 1.00 98.81 290 LEU A CA 1
ATOM 2192 C C . LEU A 1 290 ? 1.323 -3.842 10.829 1.00 98.81 290 LEU A C 1
ATOM 2194 O O . LEU A 1 290 ? 0.624 -3.295 11.679 1.00 98.81 290 LEU A O 1
ATOM 2198 N N . LYS A 1 291 ? 2.648 -3.664 10.772 1.00 98.81 291 LYS A N 1
ATOM 2199 C CA . LYS A 1 291 ? 3.367 -2.788 11.700 1.00 98.81 291 LYS A CA 1
ATOM 2200 C C . LYS A 1 291 ? 2.816 -1.361 11.658 1.00 98.81 291 LYS A C 1
ATOM 2202 O O . LYS A 1 291 ? 2.594 -0.783 12.718 1.00 98.81 291 LYS A O 1
ATOM 2207 N N . ALA A 1 292 ? 2.553 -0.823 10.467 1.00 98.81 292 ALA A N 1
ATOM 2208 C CA . ALA A 1 292 ? 1.974 0.507 10.304 1.00 98.81 292 ALA A CA 1
ATOM 2209 C C . ALA A 1 292 ? 0.532 0.594 10.835 1.00 98.81 292 ALA A C 1
ATOM 2211 O O . ALA A 1 292 ? 0.195 1.552 11.524 1.00 98.81 292 ALA A O 1
ATOM 2212 N N . ILE A 1 293 ? -0.302 -0.421 10.587 1.00 98.75 293 ILE A N 1
ATOM 2213 C CA . ILE A 1 293 ? -1.670 -0.496 11.131 1.00 98.75 293 ILE A CA 1
ATOM 2214 C C . ILE A 1 293 ? -1.636 -0.488 12.666 1.00 98.75 293 ILE A C 1
ATOM 2216 O O . ILE A 1 293 ? -2.327 0.308 13.296 1.00 98.75 293 ILE A O 1
ATOM 2220 N N . LEU A 1 294 ? -0.789 -1.317 13.278 1.00 98.38 294 LEU A N 1
ATOM 2221 C CA . LEU A 1 294 ? -0.644 -1.371 14.736 1.00 98.38 294 LEU A CA 1
ATOM 2222 C C . LEU A 1 294 ? -0.039 -0.082 15.314 1.00 98.38 294 LEU A C 1
ATOM 2224 O O . LEU A 1 294 ? -0.345 0.299 16.441 1.00 98.38 294 LEU A O 1
ATOM 2228 N N . GLU A 1 295 ? 0.824 0.610 14.570 1.00 98.44 295 GLU A N 1
ATOM 2229 C CA . GLU A 1 295 ? 1.310 1.931 14.967 1.00 98.44 295 GLU A CA 1
ATOM 2230 C C . GLU A 1 295 ? 0.196 2.989 14.917 1.00 98.44 295 GLU A C 1
ATOM 2232 O O . GLU A 1 295 ? 0.091 3.802 15.837 1.00 98.44 295 GLU A O 1
ATOM 2237 N N . ALA A 1 296 ? -0.654 2.976 13.888 1.00 98.31 296 ALA A N 1
ATOM 2238 C CA . ALA A 1 296 ? -1.802 3.874 13.805 1.00 98.31 296 ALA A CA 1
ATOM 2239 C C . ALA A 1 296 ? -2.798 3.641 14.951 1.00 98.31 296 ALA A C 1
ATOM 2241 O O . ALA A 1 296 ? -3.310 4.604 15.524 1.00 98.31 296 ALA A O 1
ATOM 2242 N N . ASP A 1 297 ? -3.019 2.381 15.328 1.00 97.25 297 ASP A N 1
ATOM 2243 C CA . ASP A 1 297 ? -3.835 2.009 16.486 1.00 97.25 297 ASP A CA 1
ATOM 2244 C C . ASP A 1 297 ? -3.268 2.586 17.790 1.00 97.25 297 ASP A C 1
ATOM 2246 O O . ASP A 1 297 ? -3.962 3.290 18.519 1.00 97.25 297 ASP A O 1
ATOM 2250 N N . LYS A 1 298 ? -1.958 2.421 18.025 1.00 96.56 298 LYS A N 1
ATOM 2251 C CA . LYS A 1 298 ? -1.263 3.006 19.188 1.00 96.56 298 LYS A CA 1
ATOM 2252 C C . LYS A 1 298 ? -1.367 4.531 19.256 1.00 96.56 298 LYS A C 1
ATOM 2254 O O . LYS A 1 298 ? -1.314 5.092 20.347 1.00 96.56 298 LYS A O 1
ATOM 2259 N N . LYS A 1 299 ? -1.491 5.212 18.112 1.00 96.25 299 LYS A N 1
ATOM 2260 C CA . LYS A 1 299 ? -1.709 6.668 18.045 1.00 96.25 299 LYS A CA 1
ATOM 2261 C C . LYS A 1 299 ? -3.183 7.067 18.210 1.00 96.25 299 LYS A C 1
ATOM 2263 O O . LYS A 1 299 ? -3.484 8.259 18.194 1.00 96.25 299 LYS A O 1
ATOM 2268 N N . GLY A 1 300 ? -4.094 6.103 18.355 1.00 96.06 300 GLY A N 1
ATOM 2269 C CA . GLY A 1 300 ? -5.537 6.323 18.463 1.00 96.06 300 GLY A CA 1
ATOM 2270 C C . GLY A 1 300 ? -6.193 6.760 17.150 1.00 96.06 300 GLY A C 1
ATOM 2271 O O . GLY A 1 300 ? -7.241 7.404 17.173 1.00 96.06 300 GLY A O 1
ATOM 2272 N N . TRP A 1 301 ? -5.564 6.482 16.003 1.00 97.50 301 TRP A N 1
ATOM 2273 C CA . TRP A 1 301 ? -6.057 6.924 14.692 1.00 97.50 301 TRP A CA 1
ATOM 2274 C C . TRP A 1 301 ? -7.093 5.973 14.099 1.00 97.50 301 TRP A C 1
ATOM 2276 O O . TRP A 1 301 ? -7.939 6.405 13.313 1.00 97.50 301 TRP A O 1
ATOM 2286 N N . LEU A 1 302 ? -7.045 4.693 14.479 1.00 97.25 302 LEU A N 1
ATOM 2287 C CA . LEU A 1 302 ? -7.991 3.695 14.002 1.00 97.25 302 LEU A CA 1
ATOM 2288 C C . LEU A 1 302 ? -9.292 3.749 14.801 1.00 97.25 302 LEU A C 1
ATOM 2290 O O . LEU A 1 302 ? -9.308 3.728 16.029 1.00 97.25 302 LEU A O 1
ATOM 2294 N N . LYS A 1 303 ? -10.404 3.778 14.070 1.00 94.56 303 LYS A N 1
ATOM 2295 C CA . LYS A 1 303 ? -11.762 3.668 14.607 1.00 94.56 303 LYS A CA 1
ATOM 2296 C C . LYS A 1 303 ? -12.445 2.454 14.002 1.00 94.56 303 LYS A C 1
ATOM 2298 O O . LYS A 1 303 ? -12.015 1.952 12.963 1.00 94.56 303 LYS A O 1
ATOM 2303 N N . MET A 1 304 ? -13.530 2.001 14.626 1.00 96.06 304 MET A N 1
ATOM 2304 C CA . MET A 1 304 ? -14.397 0.994 14.013 1.00 96.06 304 MET A CA 1
ATOM 2305 C C . MET A 1 304 ? -14.838 1.457 12.616 1.00 96.06 304 MET A C 1
ATOM 2307 O O . MET A 1 304 ? -15.181 2.633 12.465 1.00 96.06 304 MET A O 1
ATOM 2311 N N . PRO A 1 305 ? -14.851 0.569 11.602 1.00 95.81 305 PRO A N 1
ATOM 2312 C CA . PRO A 1 305 ? -15.336 0.922 10.280 1.00 95.81 305 PRO A CA 1
ATOM 2313 C C . PRO A 1 305 ? -16.767 1.432 10.386 1.00 95.81 305 PRO A C 1
ATOM 2315 O O . PRO A 1 305 ? -17.594 0.824 11.074 1.00 95.81 305 PRO A O 1
ATOM 2318 N N . ILE A 1 306 ? -17.065 2.524 9.682 1.00 94.94 306 ILE A N 1
ATOM 2319 C CA . ILE A 1 306 ? -18.431 3.043 9.596 1.00 94.94 306 ILE A CA 1
ATOM 2320 C C . ILE A 1 306 ? -19.339 1.909 9.106 1.00 94.94 306 ILE A C 1
ATOM 2322 O O . ILE A 1 306 ? -18.980 1.150 8.191 1.00 94.94 306 ILE A O 1
ATOM 2326 N N . LYS A 1 307 ? -20.495 1.755 9.758 1.00 94.81 307 LYS A N 1
ATOM 2327 C CA . LYS A 1 307 ? -21.485 0.745 9.387 1.00 94.81 307 LYS A CA 1
ATOM 2328 C C . LYS A 1 307 ? -21.962 1.040 7.965 1.00 94.81 307 LYS A C 1
ATOM 2330 O O . LYS A 1 307 ? -22.463 2.124 7.709 1.00 94.81 307 LYS A O 1
ATOM 2335 N N . MET A 1 308 ? -21.776 0.066 7.083 1.00 94.50 308 MET A N 1
ATOM 2336 C CA . MET A 1 308 ? -22.142 0.118 5.669 1.00 94.50 308 MET A CA 1
ATOM 2337 C C . MET A 1 308 ? -22.750 -1.229 5.290 1.00 94.50 308 MET A C 1
ATOM 2339 O O . MET A 1 308 ? -22.371 -2.260 5.860 1.00 94.50 308 MET A O 1
ATOM 2343 N N . SER A 1 309 ? -23.656 -1.206 4.330 1.00 92.81 309 SER A N 1
ATOM 2344 C CA . SER A 1 309 ? -24.258 -2.356 3.667 1.00 92.81 309 SER A CA 1
ATOM 2345 C C . SER A 1 309 ? -23.715 -2.493 2.234 1.00 92.81 309 SER A C 1
ATOM 2347 O O . SER A 1 309 ? -23.181 -1.521 1.691 1.00 92.81 309 SER A O 1
ATOM 2349 N N . PRO A 1 310 ? -23.793 -3.679 1.604 1.00 91.69 310 PRO A N 1
ATOM 2350 C CA . PRO A 1 310 ? -23.404 -3.850 0.202 1.00 91.69 310 PRO A CA 1
ATOM 2351 C C . PRO A 1 310 ? -24.105 -2.880 -0.764 1.00 91.69 310 PRO A C 1
ATOM 2353 O O . PRO A 1 310 ? -23.523 -2.510 -1.783 1.00 91.69 310 PRO A O 1
ATOM 2356 N N . GLU A 1 311 ? -25.319 -2.441 -0.435 1.00 94.25 311 GLU A N 1
ATOM 2357 C CA . GLU A 1 311 ? -26.127 -1.510 -1.223 1.00 94.25 311 GLU A CA 1
ATOM 2358 C C . GLU A 1 311 ? -25.567 -0.079 -1.205 1.00 94.25 311 GLU A C 1
ATOM 2360 O O . GLU A 1 311 ? -25.719 0.647 -2.186 1.00 94.25 311 GLU A O 1
ATOM 2365 N N . ASP A 1 312 ? -24.872 0.314 -0.133 1.00 94.62 312 ASP A N 1
ATOM 2366 C CA . ASP A 1 312 ? -24.299 1.659 0.012 1.00 94.62 312 ASP A CA 1
ATOM 2367 C C . ASP A 1 312 ? -23.084 1.884 -0.907 1.00 94.62 312 ASP A C 1
ATOM 2369 O O . ASP A 1 312 ? -22.794 3.011 -1.310 1.00 94.62 312 ASP A O 1
ATOM 2373 N N . ALA A 1 313 ? -22.353 0.816 -1.243 1.00 95.31 313 ALA A N 1
ATOM 2374 C CA . ALA A 1 313 ? -21.231 0.863 -2.182 1.00 95.31 313 ALA A CA 1
ATOM 2375 C C . ALA A 1 313 ? -21.153 -0.428 -3.021 1.00 95.31 313 ALA A C 1
ATOM 2377 O O . ALA A 1 313 ? -20.277 -1.275 -2.794 1.00 95.31 313 ALA A O 1
ATOM 2378 N N . PRO A 1 314 ? -22.042 -0.595 -4.017 1.00 94.81 314 PRO A N 1
ATOM 2379 C CA . PRO A 1 314 ? -22.153 -1.837 -4.771 1.00 94.81 314 PRO A CA 1
ATOM 2380 C C . PRO A 1 314 ? -20.863 -2.218 -5.503 1.00 94.81 314 PRO A C 1
ATOM 2382 O O . PRO A 1 314 ? -20.219 -1.400 -6.171 1.00 94.81 314 PRO A O 1
ATOM 2385 N N . GLY A 1 315 ? -20.499 -3.499 -5.406 1.00 94.62 315 GLY A N 1
ATOM 2386 C CA . GLY A 1 315 ? -19.334 -4.064 -6.092 1.00 94.62 315 GLY A CA 1
ATOM 2387 C C . GLY A 1 315 ? -17.983 -3.661 -5.496 1.00 94.62 315 GLY A C 1
ATOM 2388 O O . GLY A 1 315 ? -16.987 -3.697 -6.208 1.00 94.62 315 GLY A O 1
ATOM 2389 N N . THR A 1 316 ? -17.940 -3.257 -4.222 1.00 95.88 316 THR A N 1
ATOM 2390 C CA . THR A 1 316 ? -16.697 -2.866 -3.527 1.00 95.88 316 THR A CA 1
ATOM 2391 C C . THR A 1 316 ? -16.194 -3.890 -2.504 1.00 95.88 316 THR A C 1
ATOM 2393 O O . THR A 1 316 ? -15.228 -3.620 -1.797 1.00 95.88 316 THR A O 1
ATOM 2396 N N . GLY A 1 317 ? -16.838 -5.056 -2.389 1.00 92.12 317 GLY A N 1
ATOM 2397 C CA . GLY A 1 317 ? -16.452 -6.102 -1.431 1.00 92.12 317 GLY A CA 1
ATOM 2398 C C . GLY A 1 317 ? -17.024 -5.947 -0.015 1.00 92.12 317 GLY A C 1
ATOM 2399 O O . GLY A 1 317 ? -16.701 -6.734 0.875 1.00 92.12 317 GLY A O 1
ATOM 2400 N N . LEU A 1 318 ? -17.915 -4.977 0.217 1.00 90.94 318 LEU A N 1
ATOM 2401 C CA . LEU A 1 318 ? -18.658 -4.892 1.478 1.00 90.94 318 LEU A CA 1
ATOM 2402 C C . LEU A 1 318 ? -19.464 -6.176 1.733 1.00 90.94 318 LEU A C 1
ATOM 2404 O O . LEU A 1 318 ? -20.210 -6.628 0.870 1.00 90.94 318 LEU A O 1
ATOM 2408 N N . GLY A 1 319 ? -19.319 -6.741 2.936 1.00 73.62 319 GLY A N 1
ATOM 2409 C CA . GLY A 1 319 ? -20.040 -7.947 3.368 1.00 73.62 319 GLY A CA 1
ATOM 2410 C C . GLY A 1 319 ? -19.423 -9.285 2.938 1.00 73.62 319 GLY A C 1
ATOM 2411 O O . GLY A 1 319 ? -20.032 -10.319 3.202 1.00 73.62 319 GLY A O 1
ATOM 2412 N N . ALA A 1 320 ? -18.249 -9.263 2.296 1.00 68.06 320 ALA A N 1
ATOM 2413 C CA . ALA A 1 320 ? -17.489 -10.450 1.895 1.00 68.06 320 ALA A CA 1
ATOM 2414 C C . ALA A 1 320 ? -16.756 -11.158 3.048 1.00 68.06 320 ALA A C 1
ATOM 2416 O O . ALA A 1 320 ? -16.497 -10.509 4.091 1.00 68.06 320 ALA A O 1
#

Mean predicted aligned error: 14.06 Å

Solvent-accessible surface area (backbone atoms only — not comparable to full-atom values): 17388 Å² total; per-residue (Å²): 135,85,71,55,74,47,81,32,63,36,51,83,49,72,34,33,55,49,47,54,54,49,35,71,75,34,73,81,25,44,29,37,39,31,20,76,57,78,52,96,72,76,97,48,91,41,55,42,78,43,81,38,64,76,89,39,73,65,51,49,47,52,55,51,52,53,55,58,68,73,58,86,85,80,81,84,86,60,88,83,70,50,79,72,53,52,64,56,54,63,59,59,75,71,68,75,63,73,80,75,74,76,52,43,43,26,34,30,42,34,28,15,31,59,53,37,3,49,66,20,78,60,31,30,29,27,55,50,57,29,52,54,56,48,42,73,72,78,33,58,72,35,29,23,9,67,43,72,50,40,87,49,87,57,33,28,20,45,29,38,66,86,42,33,47,77,58,50,58,57,62,55,66,66,33,52,59,58,44,40,30,33,37,39,38,45,58,41,58,46,23,28,61,72,68,45,63,73,89,50,46,59,56,44,52,46,50,42,53,52,50,47,40,68,76,42,73,72,33,27,38,41,38,30,56,64,64,64,41,74,36,75,68,29,32,58,39,39,68,65,46,38,61,47,47,53,49,53,48,52,55,40,40,76,69,71,42,53,54,42,79,31,79,54,93,53,53,76,90,22,33,63,58,49,66,31,36,19,60,68,26,18,44,50,45,16,52,33,51,50,52,46,52,56,49,36,44,76,71,66,50,59,50,65,44,67,91,78,55,41,83,76,26,70,72,15,40,56,91,90